Protein AF-A0A7V1MEX5-F1 (afdb_monomer_lite)

Foldseek 3Di:
DVVVVVPDPPPCPVCVVCVVVVVVLVVVLVVCCVVCVPDDPPNVVSVVVVVVVVVVVCCCVPPVVVVPDLADDPLNVLVQVCPDPLDDLAQAEEECDDDSVSCVSSVHDHAYEDDPPDDDPGPDGHHHLLRSLVVQVVDPTWHKYKYFQPCPPDDDPQNSVVVVQWHWAFDDGPCVSHPGRMGMTITHHNVPPD

Structure (mmCIF, N/CA/C/O backbone):
data_AF-A0A7V1MEX5-F1
#
_entry.id   AF-A0A7V1MEX5-F1
#
loop_
_atom_site.group_PDB
_atom_site.id
_atom_site.type_symbol
_atom_site.label_atom_id
_atom_site.label_alt_id
_atom_site.label_comp_id
_atom_site.label_asym_id
_atom_site.label_entity_id
_atom_site.label_seq_id
_atom_site.pdbx_PDB_ins_code
_atom_site.Cartn_x
_atom_site.Cartn_y
_atom_site.Cartn_z
_atom_site.occupancy
_atom_site.B_iso_or_equiv
_atom_site.auth_seq_id
_atom_site.auth_comp_id
_atom_site.auth_asym_id
_atom_site.auth_atom_id
_atom_site.pdbx_PDB_model_num
ATOM 1 N N . MET A 1 1 ? 8.415 13.430 -21.839 1.00 36.19 1 MET A N 1
ATOM 2 C CA . MET A 1 1 ? 7.940 13.914 -20.522 1.00 36.19 1 MET A CA 1
ATOM 3 C C . MET A 1 1 ? 6.494 13.494 -20.244 1.00 36.19 1 MET A C 1
ATOM 5 O O . MET A 1 1 ? 6.258 12.916 -19.198 1.00 36.19 1 MET A O 1
ATOM 9 N N . VAL A 1 2 ? 5.541 13.646 -21.175 1.00 34.22 2 VAL A N 1
ATOM 10 C CA . VAL A 1 2 ? 4.142 13.199 -20.950 1.00 34.22 2 VAL A CA 1
ATOM 11 C C . VAL A 1 2 ? 4.016 11.677 -20.764 1.00 34.22 2 VAL A C 1
ATOM 13 O O . VAL A 1 2 ? 3.462 11.237 -19.766 1.00 34.22 2 VAL A O 1
ATOM 16 N N . ALA A 1 3 ? 4.650 10.866 -21.621 1.00 37.38 3 ALA A N 1
ATOM 17 C CA . ALA A 1 3 ? 4.696 9.404 -21.440 1.00 37.38 3 ALA A CA 1
ATOM 18 C C . ALA A 1 3 ? 5.447 8.955 -20.160 1.00 37.38 3 ALA A C 1
ATOM 20 O O . ALA A 1 3 ? 5.295 7.831 -19.696 1.00 37.38 3 ALA A O 1
ATOM 21 N N . PHE A 1 4 ? 6.265 9.841 -19.583 1.00 40.22 4 PHE A N 1
ATOM 22 C CA . PHE A 1 4 ? 7.098 9.594 -18.400 1.00 40.22 4 PHE A CA 1
ATOM 23 C C . PHE A 1 4 ? 6.310 9.809 -17.097 1.00 40.22 4 PHE A C 1
ATOM 25 O O . PHE A 1 4 ? 6.474 9.055 -16.138 1.00 40.22 4 PHE A O 1
ATOM 32 N N . ALA A 1 5 ? 5.407 10.793 -17.087 1.00 39.72 5 ALA A N 1
ATOM 33 C CA . ALA A 1 5 ? 4.500 11.056 -15.974 1.00 39.72 5 ALA A CA 1
ATOM 34 C C . ALA A 1 5 ? 3.395 9.993 -15.854 1.00 39.72 5 ALA A C 1
ATOM 36 O O . ALA A 1 5 ? 2.934 9.717 -14.754 1.00 39.72 5 ALA A O 1
ATOM 37 N N . SER A 1 6 ? 2.999 9.361 -16.965 1.00 42.59 6 SER A N 1
ATOM 38 C CA . SER A 1 6 ? 1.953 8.331 -16.961 1.00 42.59 6 SER A CA 1
ATOM 39 C C . SER A 1 6 ? 2.451 6.935 -16.566 1.00 42.59 6 SER A C 1
ATOM 41 O O . SER A 1 6 ? 1.658 6.127 -16.097 1.00 42.59 6 SER A O 1
ATOM 43 N N . LEU A 1 7 ? 3.741 6.627 -16.768 1.00 45.03 7 LEU A N 1
ATOM 44 C CA . LEU A 1 7 ? 4.312 5.291 -16.516 1.00 45.03 7 LEU A CA 1
ATOM 45 C C . LEU A 1 7 ? 5.097 5.179 -15.203 1.00 45.03 7 LEU A C 1
ATOM 47 O O . LEU A 1 7 ? 5.323 4.069 -14.726 1.00 45.03 7 LEU A O 1
ATOM 51 N N . SER A 1 8 ? 5.521 6.298 -14.614 1.00 42.31 8 SER A N 1
ATOM 52 C CA . SER A 1 8 ? 6.211 6.290 -13.327 1.00 42.31 8 SER A CA 1
ATOM 53 C C . SER A 1 8 ? 5.252 6.734 -12.232 1.00 42.31 8 SER A C 1
ATOM 55 O O . SER A 1 8 ? 4.899 7.902 -12.116 1.00 42.31 8 SER A O 1
ATOM 57 N N . SER A 1 9 ? 4.827 5.798 -11.390 1.00 47.16 9 SER A N 1
ATOM 58 C CA . SER A 1 9 ? 4.204 6.119 -10.109 1.00 47.16 9 SER A CA 1
ATOM 59 C C . SER A 1 9 ? 5.268 6.723 -9.179 1.00 47.16 9 SER A C 1
ATOM 61 O O . SER A 1 9 ? 5.800 6.027 -8.318 1.00 47.16 9 SER A O 1
ATOM 63 N N . GLY A 1 10 ? 5.677 7.972 -9.441 1.00 41.03 10 GLY A N 1
ATOM 64 C CA . GLY A 1 10 ? 6.442 8.888 -8.574 1.00 41.03 10 GLY A CA 1
ATOM 65 C C . GLY A 1 10 ? 7.825 8.458 -8.058 1.00 41.03 10 GLY 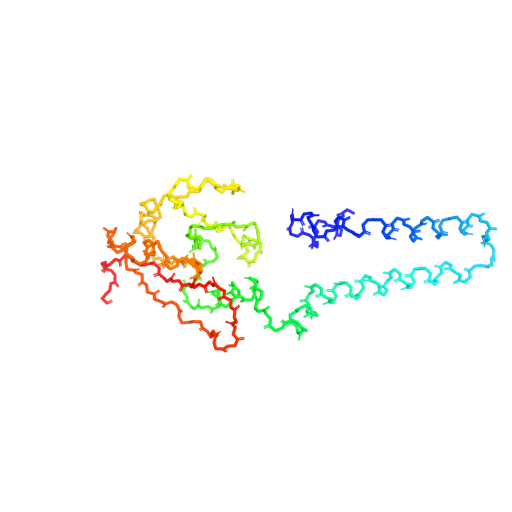A C 1
ATOM 66 O O . GLY A 1 10 ? 8.589 9.295 -7.590 1.00 41.03 10 GLY A O 1
ATOM 67 N N . ASN A 1 11 ? 8.202 7.185 -8.144 1.00 45.94 11 ASN A N 1
ATOM 68 C CA . ASN A 1 11 ? 9.436 6.651 -7.589 1.00 45.94 11 ASN A CA 1
ATOM 69 C C . ASN A 1 11 ? 10.508 6.594 -8.679 1.00 45.94 11 ASN A C 1
ATOM 71 O O . ASN A 1 11 ? 10.734 5.561 -9.311 1.00 45.94 11 ASN A 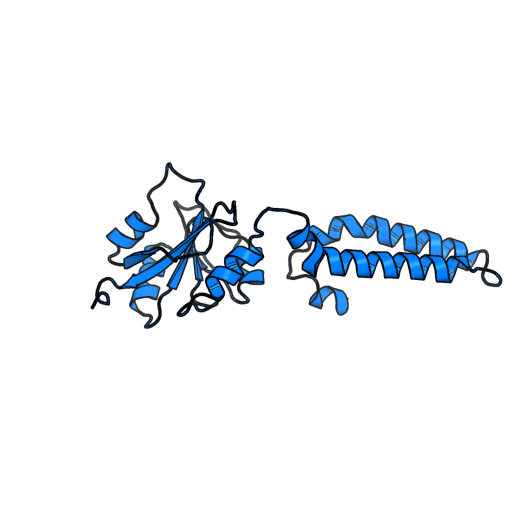O 1
ATOM 75 N N . GLY A 1 12 ? 11.213 7.712 -8.872 1.00 44.50 12 GLY A N 1
ATOM 76 C CA . GLY A 1 12 ? 12.307 7.855 -9.844 1.00 44.50 12 GLY A CA 1
ATOM 77 C C . GLY A 1 12 ? 13.482 6.876 -9.673 1.00 44.50 12 GLY A C 1
ATOM 78 O O . GLY A 1 12 ? 14.375 6.840 -10.516 1.00 44.50 12 GLY A O 1
ATOM 79 N N . ARG A 1 13 ? 13.478 6.042 -8.622 1.00 48.81 13 ARG A N 1
ATOM 80 C CA . ARG A 1 13 ? 14.539 5.072 -8.307 1.00 48.81 13 ARG A CA 1
ATOM 81 C C . ARG A 1 13 ? 14.675 3.923 -9.311 1.00 48.81 13 ARG A C 1
ATOM 83 O O . ARG A 1 13 ? 15.737 3.317 -9.355 1.00 48.81 13 ARG A O 1
ATOM 90 N N . TYR A 1 14 ? 13.650 3.622 -10.111 1.00 48.47 14 TYR A N 1
ATOM 91 C CA . TYR A 1 14 ? 13.712 2.510 -11.075 1.00 48.47 14 TYR A CA 1
ATOM 92 C C . TYR A 1 14 ? 14.160 2.926 -12.480 1.00 48.47 14 TYR A C 1
ATOM 94 O O . TYR A 1 14 ? 14.502 2.069 -13.289 1.00 48.47 14 TYR A O 1
ATOM 102 N N . ILE A 1 15 ? 14.188 4.229 -12.778 1.00 51.53 15 ILE A N 1
ATOM 103 C CA . ILE A 1 15 ? 14.513 4.724 -14.122 1.00 51.53 15 ILE A CA 1
ATOM 104 C C . ILE A 1 15 ? 15.974 5.179 -14.210 1.00 51.53 15 ILE A C 1
ATOM 106 O O . ILE A 1 15 ? 16.568 5.086 -15.280 1.00 51.53 15 ILE A O 1
ATOM 110 N N . THR A 1 16 ? 16.597 5.610 -13.108 1.00 53.56 16 THR A N 1
ATOM 111 C CA . THR A 1 16 ? 17.970 6.154 -13.088 1.00 53.56 16 THR A CA 1
ATOM 112 C C . THR A 1 16 ? 19.020 5.242 -13.730 1.00 53.56 16 THR A C 1
ATOM 114 O O . THR A 1 16 ? 19.919 5.748 -14.397 1.00 53.56 16 THR A O 1
ATOM 117 N N . SER A 1 17 ? 18.888 3.917 -13.639 1.00 52.41 17 SER A N 1
ATOM 118 C CA . SER A 1 17 ? 19.836 2.987 -14.274 1.00 52.41 17 SER A CA 1
ATOM 119 C C . SER A 1 17 ? 19.721 2.906 -15.807 1.00 52.41 17 SER A C 1
ATOM 121 O O . SER A 1 17 ? 20.641 2.411 -16.450 1.00 52.41 17 SER A O 1
ATOM 123 N N . MET A 1 18 ? 18.626 3.382 -16.415 1.00 58.78 18 MET A N 1
ATOM 124 C CA . MET A 1 18 ? 18.373 3.247 -17.861 1.00 58.78 18 MET A CA 1
ATOM 125 C C . MET A 1 18 ? 18.860 4.441 -18.693 1.00 58.78 18 MET A C 1
ATOM 127 O O . MET A 1 18 ? 19.088 4.301 -19.897 1.00 58.78 18 MET A O 1
ATOM 131 N N . TRP A 1 19 ? 19.047 5.607 -18.068 1.00 64.19 19 TRP A N 1
ATOM 132 C CA . TRP A 1 19 ? 19.462 6.836 -18.756 1.00 64.19 19 TRP A CA 1
ATOM 133 C C . TRP A 1 19 ? 20.798 6.701 -19.494 1.00 64.19 19 TRP A C 1
ATOM 135 O O . TRP A 1 19 ? 20.856 7.127 -20.649 1.00 64.19 19 TRP A O 1
ATOM 145 N N . PRO A 1 20 ? 21.843 6.069 -18.918 1.00 69.62 20 PRO A N 1
ATOM 146 C CA . PRO A 1 20 ? 23.108 5.903 -19.626 1.00 69.62 20 PRO A CA 1
ATOM 147 C C . PRO A 1 20 ? 22.965 5.065 -20.902 1.00 69.62 20 PRO A C 1
ATOM 149 O O . PRO A 1 20 ? 23.550 5.408 -21.923 1.00 69.62 20 PRO A O 1
ATOM 152 N N . GLY A 1 21 ? 22.146 4.006 -20.879 1.00 68.88 21 GLY A N 1
ATOM 153 C CA . GLY A 1 21 ? 21.945 3.125 -22.036 1.00 68.88 21 GLY A CA 1
ATOM 154 C C . GLY A 1 21 ? 21.194 3.806 -23.181 1.00 68.88 21 GLY A C 1
ATOM 155 O O . GLY A 1 21 ? 21.608 3.717 -24.335 1.00 68.88 21 GLY A O 1
ATOM 156 N N . VAL A 1 22 ? 20.126 4.544 -22.865 1.00 71.94 22 VAL A N 1
ATOM 157 C CA . VAL A 1 22 ? 19.367 5.311 -23.868 1.00 71.94 22 VAL A CA 1
ATOM 158 C C . VAL A 1 22 ? 20.214 6.451 -24.440 1.00 71.94 22 VAL A C 1
ATOM 160 O O . VAL A 1 22 ? 20.205 6.667 -25.650 1.00 71.94 22 VAL A O 1
ATOM 163 N N . ALA A 1 23 ? 20.990 7.142 -23.599 1.00 72.94 23 ALA A N 1
ATOM 164 C CA . ALA A 1 23 ? 21.907 8.188 -24.044 1.00 72.94 23 ALA A CA 1
ATOM 165 C C . ALA A 1 23 ? 23.011 7.635 -24.959 1.00 72.94 23 ALA A C 1
ATOM 167 O O . ALA A 1 23 ? 23.309 8.247 -25.982 1.00 72.94 23 ALA A O 1
ATOM 168 N N . LEU A 1 24 ? 23.569 6.460 -24.642 1.00 75.44 24 LEU A N 1
ATOM 169 C CA . LEU A 1 24 ? 24.588 5.803 -25.463 1.00 75.44 24 LEU A CA 1
ATOM 170 C C . LEU A 1 24 ? 24.033 5.397 -26.836 1.00 75.44 24 LEU A C 1
ATOM 172 O O . LEU A 1 24 ? 24.645 5.695 -27.858 1.00 75.44 24 LEU A O 1
ATOM 176 N N . LEU A 1 25 ? 22.854 4.769 -26.875 1.00 72.25 25 LEU A N 1
ATOM 177 C CA . LEU A 1 25 ? 22.201 4.380 -28.130 1.00 72.25 25 LEU A CA 1
ATOM 178 C C . LEU A 1 25 ? 21.816 5.603 -28.975 1.00 72.25 25 LEU A C 1
ATOM 180 O O . LEU A 1 25 ? 22.002 5.592 -30.192 1.00 72.25 25 LEU A O 1
ATOM 184 N N . GLY A 1 26 ? 21.345 6.676 -28.333 1.00 69.88 26 GLY A N 1
ATOM 185 C CA . GLY A 1 26 ? 21.069 7.953 -28.990 1.00 69.88 26 GLY A CA 1
ATOM 186 C C . GLY A 1 26 ? 22.328 8.608 -29.564 1.00 69.88 26 GLY A C 1
ATOM 187 O O . GLY A 1 26 ? 22.306 9.071 -30.702 1.00 69.88 26 GLY A O 1
ATOM 188 N N . ALA A 1 27 ? 23.437 8.595 -28.818 1.00 75.31 27 ALA A N 1
ATOM 189 C CA . ALA A 1 27 ? 24.719 9.129 -29.271 1.00 75.31 27 ALA A CA 1
ATOM 190 C C . ALA A 1 27 ? 25.268 8.344 -30.471 1.00 75.31 27 ALA A C 1
ATOM 192 O O . ALA A 1 27 ? 25.635 8.953 -31.471 1.00 75.31 27 ALA A O 1
ATOM 193 N N . ILE A 1 28 ? 25.238 7.007 -30.424 1.00 75.75 28 ILE A N 1
ATOM 194 C CA . ILE A 1 28 ? 25.658 6.146 -31.542 1.00 75.75 28 ILE A CA 1
ATOM 195 C C . ILE A 1 28 ? 24.810 6.431 -32.790 1.00 75.75 28 ILE A C 1
ATOM 197 O O . ILE A 1 28 ? 25.358 6.618 -33.878 1.00 75.75 28 ILE A O 1
ATOM 201 N N . GLY A 1 29 ? 23.485 6.525 -32.634 1.00 67.69 29 GLY A N 1
ATOM 202 C CA . GLY A 1 29 ? 22.572 6.847 -33.731 1.00 67.69 29 GLY A CA 1
ATOM 203 C C . GLY A 1 29 ? 22.831 8.230 -34.337 1.00 67.69 29 GLY A C 1
ATOM 204 O O . GLY A 1 29 ? 22.893 8.362 -35.559 1.00 67.69 29 GLY A O 1
ATOM 205 N N . LEU A 1 30 ? 23.045 9.252 -33.500 1.00 72.69 30 LEU A N 1
ATOM 206 C CA . LEU A 1 30 ? 23.305 10.625 -33.942 1.00 72.69 30 LEU A CA 1
ATOM 207 C C . LEU A 1 30 ? 24.658 10.753 -34.652 1.00 72.69 30 LEU A C 1
ATOM 209 O O . LEU A 1 30 ? 24.722 11.300 -35.753 1.00 72.69 30 LEU A O 1
ATOM 213 N N . THR A 1 31 ? 25.732 10.215 -34.067 1.00 75.12 31 THR A N 1
ATOM 214 C CA . THR A 1 31 ? 27.069 10.225 -34.681 1.00 75.12 31 THR A CA 1
ATOM 215 C C . THR A 1 31 ? 27.060 9.492 -36.021 1.00 75.12 31 THR A C 1
ATOM 217 O O . THR A 1 31 ? 27.691 9.936 -36.979 1.00 75.12 31 THR A O 1
ATOM 220 N N . HIS A 1 32 ? 26.294 8.405 -36.136 1.00 67.81 32 HIS A N 1
ATOM 221 C CA . HIS A 1 32 ? 26.147 7.703 -37.402 1.00 67.81 32 HIS A CA 1
ATOM 222 C C . HIS A 1 32 ? 25.343 8.511 -38.435 1.00 67.81 32 HIS A C 1
ATOM 224 O O . HIS A 1 32 ? 25.745 8.580 -39.602 1.00 67.81 32 HIS A O 1
ATOM 230 N N . ALA A 1 33 ? 24.224 9.119 -38.037 1.00 66.81 33 ALA A N 1
ATOM 231 C CA . ALA A 1 33 ? 23.370 9.907 -38.925 1.00 66.81 33 ALA A CA 1
ATOM 232 C C . ALA A 1 33 ? 24.127 11.082 -39.559 1.00 66.81 33 ALA A C 1
ATOM 234 O O . ALA A 1 33 ? 24.010 11.317 -40.761 1.00 66.81 33 ALA A O 1
ATOM 235 N N . LEU A 1 34 ? 24.954 11.763 -38.759 1.00 74.50 34 LEU A N 1
ATOM 236 C CA . LEU A 1 34 ? 25.786 12.881 -39.203 1.00 74.50 34 LEU A CA 1
ATOM 237 C C . LEU A 1 34 ? 26.836 12.460 -40.243 1.00 74.50 34 LEU A C 1
ATOM 239 O O . LEU A 1 34 ? 27.147 13.236 -41.141 1.00 74.50 34 LEU A O 1
ATOM 243 N N . ASN A 1 35 ? 27.339 11.224 -40.165 1.00 72.19 35 ASN A N 1
ATOM 244 C CA . ASN A 1 35 ? 28.419 10.748 -41.032 1.00 72.19 35 ASN A CA 1
ATOM 245 C C . ASN A 1 35 ? 27.935 10.030 -42.309 1.00 72.19 35 ASN A C 1
ATOM 247 O O . ASN A 1 35 ? 28.682 9.967 -43.280 1.00 72.19 35 ASN A O 1
ATOM 251 N N . HIS A 1 36 ? 26.715 9.474 -42.338 1.00 66.69 36 HIS A N 1
ATOM 252 C CA . HIS A 1 36 ? 26.246 8.599 -43.433 1.00 66.69 36 HIS A CA 1
ATOM 253 C C . HIS A 1 36 ? 24.778 8.849 -43.829 1.00 66.69 36 HIS A C 1
ATOM 255 O O . HIS A 1 36 ? 23.990 7.915 -43.992 1.00 66.69 36 HIS A O 1
ATOM 261 N N . TRP A 1 37 ? 24.399 10.118 -44.002 1.00 62.34 37 TRP A N 1
ATOM 262 C CA . TRP A 1 37 ? 22.998 10.538 -44.163 1.00 62.34 37 TRP A CA 1
ATOM 263 C C . TRP A 1 37 ? 22.258 9.988 -45.404 1.00 62.34 37 TRP A C 1
ATOM 265 O O . TRP A 1 37 ? 21.033 10.038 -45.444 1.00 62.34 37 TRP A O 1
ATOM 275 N N . ARG A 1 38 ? 22.966 9.441 -46.408 1.00 58.62 38 ARG A N 1
ATOM 276 C CA . ARG A 1 38 ? 22.366 8.938 -47.666 1.00 58.62 38 ARG A CA 1
ATOM 277 C C . ARG A 1 38 ? 22.228 7.414 -47.765 1.00 58.62 38 ARG A C 1
ATOM 279 O O . ARG A 1 38 ? 21.547 6.955 -48.677 1.00 58.62 38 ARG A O 1
ATOM 286 N N . THR A 1 39 ? 22.813 6.630 -46.852 1.00 60.00 39 THR A N 1
ATOM 287 C CA . THR A 1 39 ? 22.909 5.163 -47.029 1.00 60.00 39 THR A CA 1
ATOM 288 C C . THR A 1 39 ? 22.929 4.399 -45.703 1.00 60.00 39 THR A C 1
ATOM 290 O O . THR A 1 39 ? 23.847 3.630 -45.430 1.00 60.00 39 THR A O 1
ATOM 293 N N . SER A 1 40 ? 21.949 4.614 -44.824 1.00 57.94 40 SER A N 1
ATOM 294 C CA . SER A 1 40 ? 22.000 4.028 -43.478 1.00 57.94 40 SER A CA 1
ATOM 295 C C . SER A 1 40 ? 20.734 3.249 -43.124 1.00 57.94 40 SER A C 1
ATOM 297 O O . SER A 1 40 ? 19.781 3.786 -42.567 1.00 57.94 40 SER A O 1
ATOM 299 N N . TRP A 1 41 ? 20.765 1.938 -43.391 1.00 67.62 41 TRP A N 1
ATOM 300 C CA . TRP A 1 41 ? 19.856 0.946 -42.792 1.00 67.62 41 TRP A CA 1
ATOM 301 C C . TRP A 1 41 ? 20.051 0.822 -41.268 1.00 67.62 41 TRP A C 1
ATOM 303 O O . TRP A 1 41 ? 19.245 0.207 -40.573 1.00 67.62 41 TRP A O 1
ATOM 313 N N . LEU A 1 42 ? 21.107 1.439 -40.734 1.00 66.94 42 LEU A N 1
ATOM 314 C CA . LEU A 1 42 ? 21.433 1.422 -39.316 1.00 66.94 42 LEU A CA 1
ATOM 315 C C . LEU A 1 42 ? 20.510 2.340 -38.508 1.00 66.94 42 LEU A C 1
ATOM 317 O O . LEU A 1 42 ? 20.183 1.999 -37.378 1.00 66.94 42 LEU A O 1
ATOM 321 N N . LEU A 1 43 ? 19.983 3.419 -39.103 1.00 70.62 43 LEU A N 1
ATOM 322 C CA . LEU A 1 43 ? 18.966 4.256 -38.457 1.00 70.62 43 LEU A CA 1
ATOM 323 C C . LEU A 1 43 ? 17.690 3.463 -38.094 1.00 70.62 43 LEU A C 1
ATOM 325 O O . LEU A 1 43 ? 17.333 3.431 -36.913 1.00 70.62 43 LEU A O 1
ATOM 329 N N . PRO A 1 44 ? 17.006 2.781 -39.042 1.00 77.44 44 PRO A N 1
ATOM 330 C CA . PRO A 1 44 ? 15.833 1.978 -38.706 1.00 77.44 44 PRO A CA 1
ATOM 331 C C . PRO A 1 44 ? 16.177 0.796 -37.792 1.00 77.44 44 PRO A C 1
ATOM 333 O O . PRO A 1 44 ? 15.359 0.450 -36.944 1.00 77.44 44 PRO A O 1
ATOM 336 N N . ALA A 1 45 ? 17.385 0.225 -37.884 1.00 76.12 45 ALA A N 1
ATOM 337 C CA . ALA A 1 45 ? 17.837 -0.813 -36.956 1.00 76.12 45 ALA A CA 1
ATOM 338 C C . ALA A 1 45 ? 17.953 -0.296 -35.508 1.00 76.12 45 ALA A C 1
ATOM 340 O O . ALA A 1 45 ? 17.511 -0.972 -34.579 1.00 76.12 45 ALA A O 1
ATOM 341 N N . THR A 1 46 ? 18.478 0.917 -35.296 1.00 73.19 46 THR A N 1
ATOM 342 C CA . THR A 1 46 ? 18.524 1.549 -33.967 1.00 73.19 46 THR A CA 1
ATOM 343 C C . THR A 1 46 ? 17.120 1.825 -33.431 1.00 73.19 46 THR A C 1
ATOM 345 O O . THR A 1 46 ? 16.839 1.514 -32.275 1.00 73.19 46 THR A O 1
ATOM 348 N N . TYR A 1 47 ? 16.207 2.340 -34.263 1.00 77.25 47 TYR A N 1
ATOM 349 C CA . TYR A 1 47 ? 14.809 2.533 -33.861 1.00 77.25 47 TYR A CA 1
ATOM 350 C C . TYR A 1 47 ? 14.116 1.212 -33.514 1.00 77.25 47 TYR A C 1
ATOM 352 O O . TYR A 1 47 ? 13.424 1.141 -32.500 1.00 77.25 47 TYR A O 1
ATOM 360 N N . ALA A 1 48 ? 14.336 0.157 -34.302 1.00 80.00 48 ALA A N 1
ATOM 361 C CA . ALA A 1 48 ? 13.804 -1.171 -34.021 1.00 80.00 48 ALA A CA 1
ATOM 362 C C . ALA A 1 48 ? 14.340 -1.720 -32.691 1.00 80.00 48 ALA A C 1
ATOM 364 O O . ALA A 1 48 ? 13.562 -2.221 -31.883 1.00 80.00 48 ALA A O 1
ATOM 365 N N . ALA A 1 49 ? 15.638 -1.560 -32.415 1.00 77.56 49 ALA A N 1
ATOM 366 C CA . ALA A 1 49 ? 16.236 -1.964 -31.144 1.00 77.56 49 ALA A CA 1
ATOM 367 C C . ALA A 1 49 ? 15.626 -1.206 -29.953 1.00 77.56 49 ALA A C 1
ATOM 369 O O . ALA A 1 49 ? 15.265 -1.828 -28.954 1.00 77.56 49 ALA A O 1
ATOM 370 N N . ILE A 1 50 ? 15.446 0.117 -30.069 1.00 79.44 50 ILE A N 1
ATOM 371 C CA . ILE A 1 50 ? 14.783 0.942 -29.044 1.00 79.44 50 ILE A CA 1
ATOM 372 C C . ILE A 1 50 ? 13.342 0.474 -28.823 1.00 79.44 50 ILE A C 1
ATOM 374 O O . ILE A 1 50 ? 12.906 0.364 -27.680 1.00 79.44 50 ILE A O 1
ATOM 378 N N . LEU A 1 51 ? 12.607 0.174 -29.896 1.00 83.75 51 LEU A N 1
ATOM 379 C CA . LEU A 1 51 ? 11.212 -0.250 -29.821 1.00 83.75 51 LEU A CA 1
ATOM 380 C C . LEU A 1 51 ? 11.071 -1.641 -29.185 1.00 83.75 51 LEU A C 1
ATOM 382 O O . LEU A 1 51 ? 10.219 -1.828 -28.320 1.00 83.75 51 LEU A O 1
ATOM 386 N N . ILE A 1 52 ? 11.944 -2.590 -29.535 1.00 83.06 52 ILE A N 1
ATOM 387 C CA . ILE A 1 52 ? 12.003 -3.920 -28.907 1.00 83.06 52 ILE A CA 1
ATOM 388 C C . ILE A 1 52 ? 12.335 -3.797 -27.417 1.00 83.06 52 ILE A C 1
ATOM 390 O O . ILE A 1 52 ? 11.672 -4.420 -26.589 1.00 83.06 52 ILE A O 1
ATOM 394 N N . LEU A 1 53 ? 13.316 -2.962 -27.058 1.00 81.12 53 LEU A N 1
ATOM 395 C CA . LEU A 1 53 ? 13.649 -2.673 -25.662 1.00 81.12 53 LEU A CA 1
ATOM 396 C C . LEU A 1 53 ? 12.461 -2.055 -24.921 1.00 81.12 53 LEU A C 1
ATOM 398 O O . LEU A 1 53 ? 12.146 -2.495 -23.820 1.00 81.12 53 LEU A O 1
ATOM 402 N N . ALA A 1 54 ? 11.776 -1.080 -25.521 1.00 79.31 54 ALA A N 1
ATOM 403 C CA . ALA A 1 54 ? 10.602 -0.452 -24.928 1.00 79.31 54 ALA A CA 1
ATOM 404 C C . ALA A 1 54 ? 9.488 -1.478 -24.672 1.00 79.31 54 ALA A C 1
ATOM 406 O O . ALA A 1 54 ? 9.000 -1.567 -23.550 1.00 79.31 54 ALA A O 1
ATOM 407 N N . ILE A 1 55 ? 9.152 -2.311 -25.664 1.00 82.94 55 ILE A N 1
ATOM 408 C CA . ILE A 1 55 ? 8.139 -3.369 -25.533 1.00 82.94 55 ILE A CA 1
ATOM 409 C C . ILE A 1 55 ? 8.542 -4.380 -24.458 1.00 82.94 55 ILE A C 1
ATOM 411 O O . ILE A 1 55 ? 7.734 -4.697 -23.587 1.00 82.94 55 ILE A O 1
ATOM 415 N N . GLY A 1 56 ? 9.787 -4.864 -24.486 1.00 81.94 56 GLY A N 1
ATOM 416 C CA . GLY A 1 56 ? 10.289 -5.834 -23.515 1.00 81.94 56 GLY A CA 1
ATOM 417 C C . GLY A 1 56 ? 10.252 -5.296 -22.086 1.00 81.94 56 GLY A C 1
ATOM 418 O O . GLY A 1 56 ? 9.850 -6.009 -21.171 1.00 81.94 56 GLY A O 1
ATOM 419 N N . GLN A 1 57 ? 10.595 -4.021 -21.892 1.00 77.62 57 GLN A N 1
ATOM 420 C CA . GLN A 1 57 ? 10.537 -3.354 -20.590 1.00 77.62 57 GLN A CA 1
ATOM 421 C C . GLN A 1 57 ? 9.091 -3.142 -20.132 1.00 77.62 57 GLN A C 1
ATOM 423 O O . GLN A 1 57 ? 8.760 -3.473 -18.995 1.00 77.62 57 GLN A O 1
ATOM 428 N N . THR A 1 58 ? 8.207 -2.653 -21.009 1.00 79.00 58 THR A N 1
ATOM 429 C CA . THR A 1 58 ? 6.778 -2.512 -20.699 1.00 79.00 58 THR A CA 1
ATOM 430 C C . THR A 1 58 ? 6.177 -3.856 -20.305 1.00 79.00 58 THR A C 1
ATOM 432 O O . THR A 1 58 ? 5.523 -3.949 -19.270 1.00 79.00 58 THR A O 1
ATOM 435 N N . TRP A 1 59 ? 6.455 -4.912 -21.070 1.00 83.19 59 TRP A N 1
ATOM 436 C CA . TRP A 1 59 ? 6.011 -6.265 -20.755 1.00 83.19 59 TRP A CA 1
ATOM 437 C C . TRP A 1 59 ? 6.591 -6.766 -19.428 1.00 83.19 59 TRP A C 1
ATOM 439 O O . TRP A 1 59 ? 5.846 -7.278 -18.592 1.00 83.19 59 TRP A O 1
ATOM 449 N N . TRP A 1 60 ? 7.892 -6.576 -19.189 1.00 77.94 60 TRP A N 1
ATOM 450 C CA . TRP A 1 60 ? 8.561 -7.007 -17.961 1.00 77.94 60 TRP A CA 1
ATOM 451 C C . TRP A 1 60 ? 7.964 -6.351 -16.713 1.00 77.94 60 TRP A C 1
ATOM 453 O O . TRP A 1 60 ? 7.662 -7.042 -15.738 1.00 77.94 60 TRP A O 1
ATOM 463 N N . TYR A 1 61 ? 7.742 -5.034 -16.743 1.00 68.69 61 TYR A N 1
ATOM 464 C CA . TYR A 1 61 ? 7.177 -4.301 -15.609 1.00 68.69 61 TYR A CA 1
ATOM 465 C C . TYR A 1 61 ? 5.669 -4.507 -15.438 1.00 68.69 61 TYR A C 1
ATOM 467 O O . TYR A 1 61 ? 5.193 -4.466 -14.301 1.00 68.69 61 TYR A O 1
ATOM 475 N N . ALA A 1 62 ? 4.928 -4.750 -16.523 1.00 69.50 62 ALA A N 1
ATOM 476 C CA . ALA A 1 62 ? 3.490 -4.999 -16.463 1.00 69.50 62 ALA A CA 1
ATOM 477 C C . ALA A 1 62 ? 3.151 -6.428 -16.009 1.00 69.50 62 ALA A C 1
ATOM 479 O O . ALA A 1 62 ? 2.281 -6.589 -15.157 1.00 69.50 62 ALA A O 1
ATOM 480 N N . ALA A 1 63 ? 3.830 -7.442 -16.558 1.00 70.00 63 ALA A N 1
ATOM 481 C CA . ALA A 1 63 ? 3.465 -8.852 -16.386 1.00 70.00 63 ALA A CA 1
ATOM 482 C C . ALA A 1 63 ? 4.665 -9.795 -16.176 1.00 70.00 63 ALA A C 1
ATOM 484 O O . ALA A 1 63 ? 4.599 -10.700 -15.346 1.00 70.00 63 ALA A O 1
ATOM 485 N N . GLY A 1 64 ? 5.782 -9.592 -16.884 1.00 66.31 64 GLY A N 1
ATOM 486 C CA . GLY A 1 64 ? 6.906 -10.539 -16.892 1.00 66.31 64 GLY A CA 1
ATOM 487 C C . GLY A 1 64 ? 7.511 -10.799 -15.508 1.00 66.31 64 GLY A C 1
ATOM 488 O O . GLY A 1 64 ? 7.741 -11.950 -15.140 1.00 66.31 64 GLY A O 1
ATOM 489 N N . ARG A 1 65 ? 7.682 -9.750 -14.690 1.00 64.44 65 ARG A N 1
ATOM 490 C CA . ARG A 1 65 ? 8.231 -9.866 -13.326 1.00 64.44 65 ARG A CA 1
ATOM 491 C C . ARG A 1 65 ? 7.359 -10.681 -12.369 1.00 64.44 65 ARG A C 1
ATOM 493 O O . ARG A 1 65 ? 7.881 -11.205 -11.393 1.00 64.44 65 ARG A O 1
ATOM 500 N N . VAL A 1 66 ? 6.052 -10.738 -12.623 1.00 62.75 66 VAL A N 1
ATOM 501 C CA . VAL A 1 66 ? 5.090 -11.485 -11.802 1.00 62.75 66 VAL A CA 1
ATOM 502 C C . VAL A 1 66 ? 5.129 -12.969 -12.159 1.00 62.75 66 VAL A C 1
ATOM 504 O O . VAL A 1 66 ? 5.103 -13.808 -11.270 1.00 62.75 66 VAL A O 1
ATOM 507 N N . ASN A 1 67 ? 5.262 -13.288 -13.448 1.00 63.69 67 ASN A N 1
ATOM 508 C CA . ASN A 1 67 ? 5.229 -14.670 -13.930 1.00 63.69 67 ASN A CA 1
ATOM 509 C C . ASN A 1 67 ? 6.557 -15.423 -13.740 1.00 63.69 67 ASN A C 1
ATOM 511 O O . ASN A 1 67 ? 6.557 -16.647 -13.676 1.00 63.69 67 ASN A O 1
ATOM 515 N N . ILE A 1 68 ? 7.693 -14.713 -13.691 1.00 62.28 68 ILE A N 1
ATOM 516 C CA . ILE A 1 68 ? 9.037 -15.329 -13.669 1.00 62.28 68 ILE A CA 1
ATOM 517 C C . ILE A 1 68 ? 9.644 -15.358 -12.258 1.00 62.28 68 ILE A C 1
ATOM 519 O O . ILE A 1 68 ? 10.476 -16.211 -11.956 1.00 62.28 68 ILE A O 1
ATOM 523 N N . GLY A 1 69 ? 9.227 -14.453 -11.370 1.00 50.06 69 GLY A N 1
ATOM 524 C CA . GLY A 1 69 ? 9.628 -14.465 -9.967 1.00 50.06 69 GLY A CA 1
ATOM 525 C C . GLY A 1 69 ? 8.504 -15.019 -9.105 1.00 50.06 69 GLY A C 1
ATOM 526 O O . GLY A 1 69 ? 7.530 -14.315 -8.869 1.00 50.06 69 GLY A O 1
ATOM 527 N N . SER A 1 70 ? 8.669 -16.227 -8.567 1.00 47.72 70 SER A N 1
ATOM 528 C CA . SER A 1 70 ? 7.764 -16.886 -7.605 1.00 47.72 70 SER A CA 1
ATOM 529 C C . SER A 1 70 ? 7.678 -16.183 -6.235 1.00 47.72 70 SER A C 1
ATOM 531 O O . SER A 1 70 ? 7.503 -16.826 -5.204 1.00 47.72 70 SER A O 1
ATOM 533 N N . ARG A 1 71 ? 7.888 -14.865 -6.187 1.00 53.38 71 ARG A N 1
ATOM 534 C CA . ARG A 1 71 ? 7.864 -14.059 -4.971 1.00 53.38 71 ARG A CA 1
ATOM 535 C C . ARG A 1 71 ? 6.789 -13.008 -5.128 1.00 53.38 71 ARG A C 1
ATOM 537 O O . ARG A 1 71 ? 6.920 -12.073 -5.920 1.00 53.38 71 ARG A O 1
ATOM 544 N N . THR A 1 72 ? 5.736 -13.190 -4.351 1.00 62.38 72 THR A N 1
ATOM 545 C CA . THR A 1 72 ? 4.630 -12.262 -4.164 1.00 62.38 72 THR A CA 1
ATOM 546 C C . THR A 1 72 ? 5.150 -10.839 -4.095 1.00 62.38 72 THR A C 1
ATOM 548 O O . THR A 1 72 ? 5.987 -10.488 -3.260 1.00 62.38 72 THR A O 1
ATOM 551 N N . THR A 1 73 ? 4.686 -10.005 -5.018 1.00 71.81 73 THR A N 1
ATOM 552 C CA . THR A 1 73 ? 5.028 -8.587 -4.986 1.00 71.81 73 THR A CA 1
ATOM 553 C C . THR A 1 73 ? 4.071 -7.874 -4.039 1.00 71.81 73 THR A C 1
ATOM 555 O O . THR A 1 73 ? 2.903 -8.242 -3.942 1.00 71.81 73 THR A O 1
ATOM 558 N N . SER A 1 74 ? 4.533 -6.800 -3.394 1.00 76.06 74 SER A N 1
ATOM 559 C CA . SER A 1 74 ? 3.687 -5.933 -2.559 1.00 76.06 74 SER A CA 1
ATOM 560 C C . SER A 1 74 ? 2.414 -5.465 -3.274 1.00 76.06 74 SER A C 1
ATOM 562 O O . SER A 1 74 ? 1.415 -5.184 -2.624 1.00 76.06 74 SER A O 1
ATOM 564 N N . ARG A 1 75 ? 2.457 -5.399 -4.613 1.00 80.56 75 ARG A N 1
ATOM 565 C CA . ARG A 1 75 ? 1.316 -5.081 -5.469 1.00 80.56 75 ARG A CA 1
ATOM 566 C C . ARG A 1 75 ? 0.241 -6.165 -5.431 1.00 80.56 75 ARG A C 1
ATOM 568 O O . ARG A 1 75 ? -0.909 -5.827 -5.205 1.00 80.56 75 ARG A O 1
ATOM 575 N N . LEU A 1 76 ? 0.608 -7.431 -5.648 1.00 82.25 76 LEU A N 1
ATOM 576 C CA . LEU A 1 76 ? -0.352 -8.543 -5.652 1.00 82.25 76 LEU A CA 1
ATOM 577 C C . LEU A 1 76 ? -0.994 -8.727 -4.279 1.00 82.25 76 LEU A C 1
ATOM 579 O O . LEU A 1 76 ? -2.207 -8.841 -4.193 1.00 82.25 76 LEU A O 1
ATOM 583 N N . PHE A 1 77 ? -0.187 -8.666 -3.217 1.00 85.62 77 PHE A N 1
ATOM 584 C CA . PHE A 1 77 ? -0.693 -8.713 -1.845 1.00 85.62 77 PHE A CA 1
ATOM 585 C C . PHE A 1 77 ? -1.749 -7.628 -1.599 1.00 85.62 77 PHE A C 1
ATOM 587 O O . PHE A 1 77 ? -2.823 -7.901 -1.075 1.00 85.62 77 PHE A O 1
ATOM 594 N N . LEU A 1 78 ? -1.473 -6.388 -2.014 1.00 88.81 78 LEU A N 1
ATOM 595 C CA . LEU A 1 78 ? -2.419 -5.300 -1.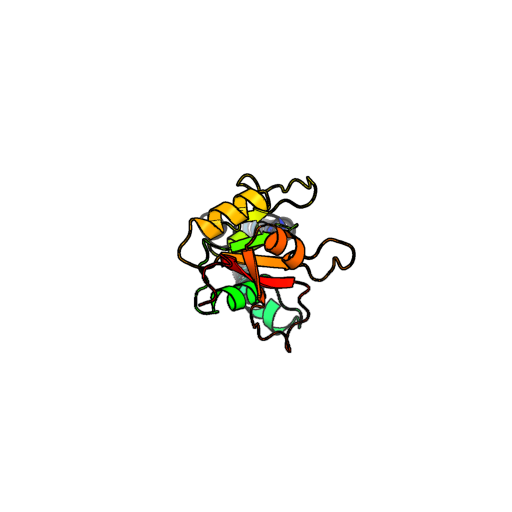797 1.00 88.81 78 LEU A CA 1
ATOM 596 C C . LEU A 1 78 ? -3.652 -5.395 -2.704 1.00 88.81 78 LEU A C 1
ATOM 598 O O . LEU A 1 78 ? -4.729 -4.999 -2.280 1.00 88.81 78 LEU A O 1
ATOM 602 N N . GLN A 1 79 ? -3.516 -5.941 -3.915 1.00 88.94 79 GLN A N 1
ATOM 603 C CA . GLN A 1 79 ? -4.665 -6.254 -4.767 1.00 88.94 79 GLN A CA 1
ATOM 604 C C . GLN A 1 79 ? -5.586 -7.273 -4.093 1.00 88.94 79 GLN A C 1
ATOM 606 O O . GLN A 1 79 ? -6.771 -7.003 -3.982 1.00 88.94 79 GLN A O 1
ATOM 611 N N . GLN A 1 80 ? -5.042 -8.357 -3.531 1.00 88.88 80 GLN A N 1
ATOM 612 C CA . GLN A 1 80 ? -5.843 -9.332 -2.783 1.00 88.88 80 GLN A CA 1
ATOM 613 C C . GLN A 1 80 ? -6.578 -8.687 -1.608 1.00 88.88 80 GLN A C 1
ATOM 615 O O . GLN A 1 80 ? -7.765 -8.922 -1.433 1.00 88.88 80 GLN A O 1
ATOM 620 N N . VAL A 1 81 ? -5.897 -7.831 -0.839 1.00 91.31 81 VAL A N 1
ATOM 621 C CA . VAL A 1 81 ? -6.521 -7.073 0.258 1.00 91.31 81 VAL A CA 1
ATOM 622 C C . VAL A 1 81 ? -7.693 -6.222 -0.242 1.00 91.31 81 VAL A C 1
ATOM 624 O O . VAL A 1 81 ? -8.741 -6.176 0.400 1.00 91.31 81 VAL A O 1
ATOM 627 N N . LEU A 1 82 ? -7.519 -5.542 -1.377 1.00 92.31 82 LEU A N 1
ATOM 628 C CA . LEU A 1 82 ? -8.552 -4.704 -1.986 1.00 92.31 82 LEU A CA 1
ATOM 629 C C . LEU A 1 82 ? -9.716 -5.504 -2.582 1.00 92.31 82 LEU A C 1
ATOM 631 O O . LEU A 1 82 ? -10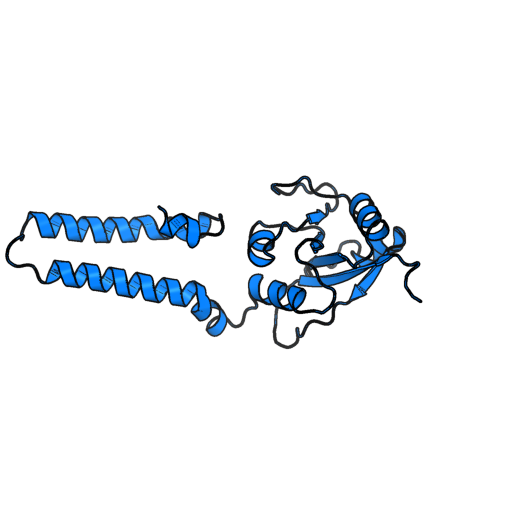.822 -4.972 -2.639 1.00 92.31 82 LEU A O 1
ATOM 635 N N . ASP A 1 83 ? -9.477 -6.746 -2.999 1.00 92.00 83 ASP A N 1
ATOM 636 C CA . ASP A 1 83 ? -10.498 -7.639 -3.551 1.00 92.00 83 ASP A CA 1
ATOM 637 C C . ASP A 1 83 ? -11.399 -8.250 -2.456 1.00 92.00 83 ASP A C 1
ATOM 639 O O . ASP A 1 83 ? -12.486 -8.743 -2.762 1.00 92.00 83 ASP A O 1
ATOM 643 N N . VAL A 1 84 ? -10.995 -8.193 -1.177 1.00 91.25 84 VAL A N 1
ATOM 644 C CA . VAL A 1 84 ? -11.834 -8.640 -0.051 1.00 91.25 84 VAL A CA 1
ATOM 645 C C . VAL A 1 84 ? -13.026 -7.696 0.145 1.00 91.25 84 VAL A C 1
ATOM 647 O O . VAL A 1 84 ? -12.873 -6.475 0.255 1.00 91.25 84 VAL A O 1
ATOM 650 N N . GLU A 1 85 ? -14.228 -8.269 0.256 1.00 88.75 85 GLU A N 1
ATOM 651 C CA . GLU A 1 85 ? -15.460 -7.514 0.487 1.00 88.75 85 GLU A CA 1
ATOM 652 C C . GLU A 1 85 ? -15.381 -6.671 1.773 1.00 88.75 85 GLU A C 1
ATOM 654 O O . GLU A 1 85 ? -14.889 -7.104 2.815 1.00 88.75 85 GLU A O 1
ATOM 659 N N . GLY A 1 86 ? -15.865 -5.428 1.700 1.00 85.12 86 GLY A N 1
ATOM 660 C CA . GLY A 1 86 ? -15.828 -4.480 2.816 1.00 85.12 86 GLY A CA 1
ATOM 661 C C . GLY A 1 86 ? -14.537 -3.659 2.919 1.00 85.12 86 GLY A C 1
ATOM 662 O O . GLY A 1 86 ? -14.519 -2.671 3.659 1.00 85.12 86 GLY A O 1
ATOM 663 N N . THR A 1 87 ? -13.499 -3.981 2.142 1.00 91.06 87 THR A N 1
ATOM 664 C CA . THR A 1 87 ? -12.279 -3.169 2.055 1.00 91.06 87 THR A CA 1
ATOM 665 C C . THR A 1 87 ? -12.508 -1.890 1.243 1.00 91.06 87 THR A C 1
ATOM 667 O O . THR A 1 87 ? -13.231 -1.860 0.250 1.00 91.06 87 THR A O 1
ATOM 670 N N . SER A 1 88 ? -11.881 -0.792 1.674 1.00 93.00 88 SER A N 1
ATOM 671 C CA . SER A 1 88 ? -11.876 0.489 0.961 1.00 93.00 88 SER A CA 1
ATOM 672 C C . SER A 1 88 ? -10.442 1.005 0.839 1.00 93.00 88 SER A C 1
ATOM 674 O O . SER A 1 88 ? -9.774 1.105 1.870 1.00 93.00 88 SER A O 1
ATOM 676 N N . PRO A 1 89 ? -9.983 1.434 -0.355 1.00 92.19 89 PRO A N 1
ATOM 677 C CA . PRO A 1 89 ? -8.639 1.987 -0.560 1.00 92.19 89 PRO A CA 1
ATOM 678 C C . PRO A 1 89 ? -8.268 3.121 0.402 1.00 92.19 89 PRO A C 1
ATOM 680 O O . PRO A 1 89 ? -7.129 3.243 0.835 1.00 92.19 89 PRO A O 1
ATOM 683 N N . THR A 1 90 ? -9.246 3.949 0.770 1.00 94.06 90 THR A N 1
ATOM 684 C CA . THR A 1 90 ? -9.075 5.107 1.663 1.00 94.06 90 THR A CA 1
ATOM 685 C C . THR A 1 90 ? -9.070 4.759 3.153 1.00 94.06 90 THR A C 1
ATOM 687 O O . THR A 1 90 ? -8.916 5.651 3.984 1.00 94.06 90 THR A O 1
ATOM 690 N N . ARG A 1 91 ? -9.271 3.484 3.509 1.00 94.25 91 ARG A N 1
ATOM 691 C CA . ARG A 1 91 ? -9.373 2.992 4.894 1.00 94.25 91 ARG A CA 1
ATOM 692 C C . ARG A 1 91 ? -8.313 1.936 5.181 1.00 94.25 91 ARG A C 1
ATOM 694 O O . ARG A 1 91 ? -8.576 0.949 5.861 1.00 94.25 91 ARG A O 1
ATOM 701 N N . ILE A 1 92 ? -7.118 2.137 4.633 1.00 94.94 92 ILE A N 1
ATOM 702 C CA . ILE A 1 92 ? -5.975 1.250 4.824 1.00 94.94 92 ILE A CA 1
ATOM 703 C C . ILE A 1 92 ? -4.926 1.980 5.657 1.00 94.94 92 ILE A C 1
ATOM 705 O O . ILE A 1 92 ? -4.569 3.129 5.385 1.00 94.94 92 ILE A O 1
ATOM 709 N N . ALA A 1 93 ? -4.425 1.299 6.676 1.00 94.38 93 ALA A N 1
ATOM 710 C CA . ALA A 1 93 ? -3.353 1.758 7.536 1.00 94.38 93 ALA A CA 1
ATOM 711 C C . ALA A 1 93 ? -2.226 0.720 7.575 1.00 94.38 93 ALA A C 1
ATOM 713 O O . ALA A 1 93 ? -2.474 -0.474 7.433 1.00 94.38 93 ALA A O 1
ATOM 714 N N . SER A 1 94 ? -0.984 1.150 7.782 1.00 92.25 94 SER A N 1
ATOM 715 C CA . SER A 1 94 ? 0.176 0.262 7.904 1.00 92.25 94 SER A CA 1
ATOM 716 C C . SER A 1 94 ? 0.857 0.448 9.256 1.00 92.25 94 SER A C 1
ATOM 718 O O . SER A 1 94 ? 1.220 1.558 9.635 1.00 92.25 94 SER A O 1
ATOM 720 N N . PHE A 1 95 ? 1.027 -0.633 10.013 1.00 90.12 95 PHE A N 1
ATOM 721 C CA . PHE A 1 95 ? 1.533 -0.582 11.382 1.00 90.12 95 PHE A CA 1
ATOM 722 C C . PHE A 1 95 ? 3.038 -0.820 11.450 1.00 90.12 95 PHE A C 1
ATOM 724 O O . PHE A 1 95 ? 3.518 -1.919 11.166 1.00 90.12 95 PHE A O 1
ATOM 731 N N . GLY A 1 96 ? 3.795 0.200 11.862 1.00 83.38 96 GLY A N 1
ATOM 732 C CA . GLY A 1 96 ? 5.244 0.086 12.049 1.00 83.38 96 GLY A CA 1
ATOM 733 C C . GLY A 1 96 ? 6.056 0.001 10.752 1.00 83.38 96 GLY A C 1
ATOM 734 O O . GLY A 1 96 ? 7.249 -0.291 10.799 1.00 83.38 96 GLY A O 1
ATOM 735 N N . PHE A 1 97 ? 5.441 0.265 9.598 1.00 85.69 97 PHE A N 1
ATOM 736 C CA . PHE A 1 97 ? 6.140 0.455 8.330 1.00 85.69 97 PHE A CA 1
ATOM 737 C C . PHE A 1 97 ? 5.312 1.324 7.384 1.00 85.69 97 PHE A C 1
ATOM 739 O O . PHE A 1 97 ? 4.087 1.352 7.478 1.00 85.69 97 PHE A O 1
ATOM 746 N N . TRP A 1 98 ? 5.973 1.986 6.436 1.00 87.00 98 TRP A N 1
ATOM 747 C CA . TRP A 1 98 ? 5.334 2.620 5.284 1.00 87.00 98 TRP A CA 1
ATOM 748 C C . TRP A 1 98 ? 6.336 2.743 4.130 1.00 87.00 98 TRP A C 1
ATOM 750 O O . TRP A 1 98 ? 7.543 2.864 4.350 1.00 87.00 98 TRP A O 1
ATOM 760 N N . ASN A 1 99 ? 5.845 2.688 2.893 1.00 84.75 99 ASN A N 1
ATOM 761 C CA . ASN A 1 99 ? 6.594 3.093 1.707 1.00 84.75 99 ASN A CA 1
ATOM 762 C C . ASN A 1 99 ? 5.621 3.629 0.646 1.00 84.75 99 ASN A C 1
ATOM 764 O O . ASN A 1 99 ? 4.488 3.163 0.569 1.00 84.75 99 ASN A O 1
ATOM 768 N N . GLY A 1 100 ? 6.078 4.533 -0.227 1.00 82.69 100 GLY A N 1
ATOM 769 C CA . GLY A 1 100 ? 5.227 5.116 -1.279 1.00 82.69 100 GLY A CA 1
ATOM 770 C C . GLY A 1 100 ? 4.708 4.119 -2.327 1.00 82.69 100 GLY A C 1
ATOM 771 O O . GLY A 1 100 ? 3.835 4.451 -3.128 1.00 82.69 100 GLY A O 1
ATOM 772 N N . GLY A 1 101 ? 5.221 2.883 -2.333 1.00 84.31 101 GLY A N 1
ATOM 773 C CA . GLY A 1 101 ? 4.644 1.797 -3.119 1.00 84.31 101 GLY A CA 1
ATOM 774 C C . GLY A 1 101 ? 3.252 1.406 -2.625 1.00 84.31 101 GLY A C 1
ATOM 775 O O . GLY A 1 101 ? 2.395 1.137 -3.456 1.00 84.31 101 GLY A O 1
ATOM 776 N N . LEU A 1 102 ? 3.000 1.436 -1.311 1.00 87.56 102 LEU A N 1
ATOM 777 C CA . LEU A 1 102 ? 1.682 1.134 -0.739 1.00 87.56 102 LEU A CA 1
ATOM 778 C C . LEU A 1 102 ? 0.611 2.076 -1.288 1.00 87.56 102 LEU A C 1
ATOM 780 O O . LEU A 1 102 ? -0.395 1.602 -1.801 1.00 87.56 102 LEU A O 1
ATOM 784 N N . ASP A 1 103 ? 0.875 3.381 -1.276 1.00 89.12 103 ASP A N 1
ATOM 785 C CA . ASP A 1 103 ? -0.045 4.385 -1.818 1.00 89.12 103 ASP A CA 1
ATOM 786 C C . ASP A 1 103 ? -0.305 4.165 -3.316 1.00 89.12 103 ASP A C 1
ATOM 788 O O . ASP A 1 103 ? -1.440 4.207 -3.791 1.00 89.12 103 ASP A O 1
ATOM 792 N N . SER A 1 104 ? 0.765 3.875 -4.065 1.00 86.00 104 SER A N 1
ATOM 793 C CA . SER A 1 104 ? 0.690 3.640 -5.511 1.00 86.00 104 SER A CA 1
ATOM 794 C C . SER A 1 104 ? -0.139 2.400 -5.851 1.00 86.00 104 SER A C 1
ATOM 796 O O . SER A 1 104 ? -0.877 2.403 -6.831 1.00 86.00 104 SER A O 1
ATOM 798 N N . TYR A 1 105 ? -0.006 1.332 -5.064 1.00 87.88 105 TYR A N 1
ATOM 799 C CA . TYR A 1 105 ? -0.729 0.083 -5.288 1.00 87.88 105 TYR A CA 1
ATOM 800 C C . TYR A 1 105 ? -2.163 0.135 -4.748 1.00 87.88 105 TYR A C 1
ATOM 802 O O . TYR A 1 105 ? -3.033 -0.502 -5.332 1.00 87.88 105 TYR A O 1
ATOM 810 N N . ALA A 1 106 ? -2.418 0.891 -3.672 1.00 89.00 106 ALA A N 1
ATOM 811 C CA . ALA A 1 106 ? -3.757 1.064 -3.112 1.00 89.00 106 ALA A CA 1
ATOM 812 C C . ALA A 1 106 ? -4.638 1.943 -4.010 1.00 89.00 106 ALA A C 1
ATOM 814 O O . ALA A 1 106 ? -5.860 1.846 -3.962 1.00 89.00 106 ALA A O 1
ATOM 815 N N . GLY A 1 107 ? -4.027 2.845 -4.787 1.00 88.94 107 GLY A N 1
ATOM 816 C CA . GLY A 1 107 ? -4.747 3.907 -5.492 1.00 88.94 107 GLY A CA 1
ATOM 817 C C . GLY A 1 107 ? -5.263 5.011 -4.557 1.00 88.94 107 GLY A C 1
ATOM 818 O O . GLY A 1 107 ? -6.049 5.855 -4.978 1.00 88.94 107 GLY A O 1
ATOM 819 N N . ALA A 1 108 ? -4.832 5.006 -3.293 1.00 91.25 108 ALA A N 1
ATOM 820 C CA . ALA A 1 108 ? -5.169 5.974 -2.255 1.00 91.25 108 ALA A CA 1
ATOM 821 C C . ALA A 1 108 ? -4.052 6.010 -1.200 1.00 91.25 108 ALA A C 1
ATOM 823 O O . ALA A 1 108 ? -3.233 5.097 -1.124 1.00 91.25 108 ALA A O 1
ATOM 824 N N . HIS A 1 109 ? -4.010 7.058 -0.375 1.00 90.56 109 HIS A N 1
ATOM 825 C CA . HIS A 1 109 ? -3.000 7.160 0.677 1.00 90.56 109 HIS A CA 1
ATOM 826 C C . HIS A 1 109 ? -3.212 6.123 1.783 1.00 90.56 109 HIS A C 1
ATOM 828 O O . HIS A 1 109 ? -4.276 6.078 2.403 1.00 90.56 109 HIS A O 1
ATOM 834 N N . VAL A 1 110 ? -2.166 5.347 2.069 1.00 91.44 110 VAL A N 1
ATOM 835 C CA . VAL A 1 110 ? -2.128 4.402 3.184 1.00 91.44 110 VAL A CA 1
ATOM 836 C C . VAL A 1 110 ? -1.605 5.119 4.423 1.00 91.44 110 VAL A C 1
ATOM 838 O O . VAL A 1 110 ? -0.505 5.673 4.432 1.00 91.44 110 VAL A O 1
ATOM 841 N N . HIS A 1 111 ? -2.392 5.106 5.497 1.00 92.44 111 HIS A N 1
ATOM 842 C CA . HIS A 1 111 ? -2.036 5.791 6.734 1.00 92.44 111 HIS A CA 1
ATOM 843 C C . HIS A 1 111 ? -0.956 5.025 7.503 1.00 92.44 111 HIS A C 1
ATOM 845 O O . HIS A 1 111 ? -1.219 3.978 8.090 1.00 92.44 111 HIS A O 1
ATOM 851 N N . ALA A 1 112 ? 0.257 5.572 7.553 1.00 90.75 112 ALA A N 1
ATOM 852 C CA . ALA A 1 112 ? 1.307 5.042 8.411 1.00 90.75 112 ALA A CA 1
ATOM 853 C C . ALA A 1 112 ? 0.917 5.207 9.887 1.00 90.75 112 ALA A C 1
ATOM 855 O O . ALA A 1 112 ? 0.592 6.310 10.327 1.00 90.75 112 ALA A O 1
ATOM 856 N N . VAL A 1 113 ? 0.970 4.124 10.653 1.00 89.56 113 VAL A N 1
ATOM 857 C CA . VAL A 1 113 ? 0.723 4.118 12.094 1.00 89.56 113 VAL A CA 1
ATOM 858 C C . VAL A 1 113 ? 2.060 3.955 12.788 1.00 89.56 113 VAL A C 1
ATOM 860 O O . VAL A 1 113 ? 2.777 2.967 12.578 1.00 89.56 113 VAL A O 1
ATOM 863 N N . LEU A 1 114 ? 2.400 4.958 13.591 1.00 83.06 114 LEU A N 1
ATOM 864 C CA . LEU A 1 114 ? 3.640 5.005 14.338 1.00 83.06 114 LEU A CA 1
ATOM 865 C C . LEU A 1 114 ? 3.738 3.821 15.280 1.00 83.06 114 LEU A C 1
ATOM 867 O O . LEU A 1 114 ? 2.801 3.463 15.996 1.00 83.06 114 LEU A O 1
ATOM 871 N N . ARG A 1 115 ? 4.950 3.290 15.318 1.00 70.25 115 ARG A N 1
ATOM 872 C CA . ARG A 1 115 ? 5.390 2.359 16.331 1.00 70.25 115 ARG A CA 1
ATOM 873 C C . ARG A 1 115 ? 6.620 2.958 16.990 1.00 70.25 115 ARG A C 1
ATOM 875 O O . ARG A 1 115 ? 7.585 3.264 16.296 1.00 70.25 115 ARG A O 1
ATOM 882 N N . ASP A 1 116 ? 6.533 3.198 18.295 1.00 64.44 116 ASP A N 1
ATOM 883 C CA . ASP A 1 116 ? 7.644 3.626 19.154 1.00 64.44 116 ASP A CA 1
ATOM 884 C C . ASP A 1 116 ? 8.459 4.822 18.615 1.00 64.44 116 ASP A C 1
ATOM 886 O O . ASP A 1 116 ? 9.686 4.812 18.623 1.00 64.44 116 ASP A O 1
ATOM 890 N N . GLY A 1 117 ? 7.786 5.859 18.102 1.00 54.88 117 GLY A N 1
ATOM 891 C CA . GLY A 1 117 ? 8.451 7.094 17.657 1.00 54.88 117 GLY A CA 1
ATOM 892 C C . GLY A 1 117 ? 9.279 6.973 16.371 1.00 54.88 117 GLY A C 1
ATOM 893 O O . GLY A 1 117 ? 9.993 7.912 16.023 1.00 54.88 117 GLY A O 1
ATOM 894 N N . VAL A 1 118 ? 9.182 5.857 15.638 1.00 60.41 118 VAL A N 1
ATOM 895 C CA . VAL A 1 118 ? 9.841 5.704 14.334 1.00 60.41 118 VAL A CA 1
ATOM 896 C C . VAL A 1 118 ? 9.123 6.571 13.302 1.00 60.41 118 VAL A C 1
ATOM 898 O O . VAL A 1 118 ? 8.045 6.225 12.824 1.00 60.41 118 VAL A O 1
ATOM 901 N N . GLY A 1 119 ? 9.722 7.714 12.968 1.00 61.03 119 GLY A N 1
ATOM 902 C CA . GLY A 1 119 ? 9.243 8.584 11.900 1.00 61.03 119 GLY A CA 1
ATOM 903 C C . GLY A 1 119 ? 9.341 7.898 10.537 1.00 61.03 119 GLY A C 1
ATOM 904 O O . GLY A 1 119 ? 10.359 7.288 10.207 1.00 61.03 119 GLY A O 1
ATOM 905 N N . PHE A 1 120 ? 8.282 8.016 9.740 1.00 72.25 120 PHE A N 1
ATOM 906 C CA . PHE A 1 120 ? 8.285 7.622 8.336 1.00 72.25 120 PHE A CA 1
ATOM 907 C C . PHE A 1 120 ? 8.323 8.871 7.473 1.00 72.25 120 PHE A C 1
ATOM 909 O O . PHE A 1 120 ? 7.668 9.863 7.791 1.00 72.25 120 PHE A O 1
ATOM 916 N N . ASP A 1 121 ? 9.027 8.787 6.350 1.00 71.38 121 ASP A N 1
ATOM 917 C CA . ASP A 1 121 ? 9.073 9.837 5.331 1.00 71.38 121 ASP A CA 1
ATOM 918 C C . ASP A 1 121 ? 7.792 9.791 4.469 1.00 71.38 121 ASP A C 1
ATOM 920 O O . ASP A 1 121 ? 7.818 9.598 3.254 1.00 71.38 121 ASP A O 1
ATOM 924 N N . SER A 1 122 ? 6.642 9.830 5.148 1.00 74.69 122 SER A N 1
ATOM 925 C CA . SER A 1 122 ? 5.303 9.792 4.564 1.00 74.69 122 SER A CA 1
ATOM 926 C C . SER A 1 122 ? 4.865 11.212 4.194 1.00 74.69 122 SER A C 1
ATOM 928 O O . SER A 1 122 ? 5.088 12.137 4.978 1.00 74.69 122 SER A O 1
ATOM 930 N N . PRO A 1 123 ? 4.184 11.410 3.049 1.00 77.75 123 PRO A N 1
ATOM 931 C CA . PRO A 1 123 ? 3.660 12.719 2.656 1.00 77.75 123 PRO A CA 1
ATOM 932 C C . PRO A 1 123 ? 2.585 13.244 3.621 1.00 77.75 123 PRO A C 1
ATOM 934 O O . PRO A 1 123 ? 2.304 14.440 3.641 1.00 77.75 123 PRO A O 1
ATOM 937 N N . ILE A 1 124 ? 1.979 12.357 4.417 1.00 83.25 124 ILE A N 1
ATOM 938 C CA . ILE A 1 124 ? 0.973 12.686 5.430 1.00 83.25 124 ILE A CA 1
ATOM 939 C C . ILE A 1 124 ? 1.539 12.361 6.818 1.00 83.25 124 ILE A C 1
ATOM 941 O O . ILE A 1 124 ? 2.169 11.305 6.966 1.00 83.25 124 ILE A O 1
ATOM 945 N N . PRO A 1 125 ? 1.285 13.203 7.843 1.00 86.06 125 PRO A N 1
ATOM 946 C CA . PRO A 1 125 ? 1.678 12.907 9.213 1.00 86.06 125 PRO A CA 1
ATOM 947 C C . PRO A 1 125 ? 1.190 11.518 9.650 1.00 86.06 125 PRO A C 1
ATOM 949 O O . PRO A 1 125 ? 0.009 11.199 9.466 1.00 86.06 125 PRO A O 1
ATOM 952 N N . PRO A 1 126 ? 2.078 10.682 10.210 1.00 89.00 126 PRO A N 1
ATOM 953 C CA . PRO A 1 126 ? 1.705 9.348 10.638 1.00 89.00 126 PRO A CA 1
ATOM 954 C C . PRO A 1 126 ? 0.790 9.425 11.869 1.00 89.00 126 PRO A C 1
ATOM 956 O O . PRO A 1 126 ? 0.882 10.347 12.681 1.00 89.00 126 PRO A O 1
ATOM 959 N N . LEU A 1 127 ? -0.111 8.456 11.993 1.00 90.94 127 LEU A N 1
ATOM 960 C CA . LEU A 1 127 ? -1.084 8.379 13.078 1.00 90.94 127 LEU A CA 1
ATOM 961 C C . LEU A 1 127 ? -0.499 7.648 14.282 1.00 90.94 127 LEU A C 1
ATOM 963 O O . LEU A 1 127 ? 0.270 6.700 14.126 1.00 90.94 127 LEU A O 1
ATOM 967 N N . THR A 1 128 ? -0.918 8.019 15.486 1.00 91.56 128 THR A N 1
ATOM 968 C CA . THR A 1 128 ? -0.727 7.149 16.655 1.00 91.56 128 THR A CA 1
ATOM 969 C C . THR A 1 128 ? -1.765 6.016 16.659 1.00 91.56 128 THR A C 1
ATOM 971 O O . THR A 1 128 ? -2.823 6.150 16.024 1.00 91.56 128 THR A O 1
ATOM 974 N N . PRO A 1 129 ? -1.520 4.900 17.373 1.00 91.88 129 PRO A N 1
ATOM 975 C CA . PRO A 1 129 ? -2.524 3.849 17.545 1.00 91.88 129 PRO A CA 1
ATOM 976 C C . PRO A 1 129 ? -3.859 4.378 18.093 1.00 91.88 129 PRO A C 1
ATOM 978 O O . PRO A 1 129 ? -4.921 3.971 17.631 1.00 91.88 129 PRO A O 1
ATOM 981 N N . GLU A 1 130 ? -3.825 5.345 19.011 1.00 92.94 130 GLU A N 1
ATOM 982 C CA . GLU A 1 130 ? -5.011 5.983 19.594 1.00 92.94 130 GLU A CA 1
ATOM 983 C C . GLU A 1 130 ? -5.776 6.809 18.558 1.00 92.94 130 GLU A C 1
ATOM 985 O O . GLU A 1 130 ? -7.004 6.746 18.494 1.00 92.94 130 GLU A O 1
ATOM 990 N N . GLN A 1 131 ? -5.062 7.560 17.713 1.00 94.50 131 GLN A N 1
ATOM 991 C CA . GLN A 1 131 ? -5.675 8.336 16.636 1.00 94.50 131 GLN A CA 1
ATOM 992 C C . GLN A 1 131 ? -6.344 7.428 15.605 1.00 94.50 131 GLN A C 1
ATOM 994 O O . GLN A 1 131 ? -7.453 7.728 15.157 1.00 94.50 131 GLN A O 1
ATOM 999 N N . LEU A 1 132 ? -5.704 6.311 15.243 1.00 94.50 132 LEU A N 1
ATOM 1000 C CA . LEU A 1 132 ? -6.323 5.328 14.361 1.00 94.50 132 LEU A CA 1
ATOM 1001 C C . LEU A 1 132 ? -7.543 4.690 15.028 1.00 94.50 132 LEU A C 1
ATOM 1003 O O . LEU A 1 132 ? -8.600 4.640 14.408 1.00 94.50 132 LEU A O 1
ATOM 1007 N N . ALA A 1 133 ? -7.438 4.265 16.289 1.00 94.50 133 ALA A N 1
ATOM 1008 C CA . ALA A 1 133 ? -8.561 3.691 17.026 1.00 94.50 133 ALA A CA 1
ATOM 1009 C C . ALA A 1 133 ? -9.759 4.651 17.072 1.00 94.50 133 ALA A C 1
ATOM 1011 O O . ALA A 1 133 ? -10.895 4.234 16.857 1.00 94.50 133 ALA A O 1
ATOM 1012 N N . GLN A 1 134 ? -9.519 5.950 17.273 1.00 95.00 134 GLN A N 1
ATOM 1013 C CA . GLN A 1 134 ? -10.586 6.945 17.233 1.00 95.00 134 GLN A CA 1
ATOM 1014 C C . GLN A 1 134 ? -11.227 7.063 15.844 1.00 95.00 134 GLN A C 1
ATOM 1016 O O . GLN A 1 134 ? -12.448 7.168 15.752 1.00 95.00 134 GLN A O 1
ATOM 1021 N N . ARG A 1 135 ? -10.436 7.010 14.764 1.00 94.62 135 ARG A N 1
ATOM 1022 C CA . ARG A 1 135 ? -10.977 6.983 13.394 1.00 94.62 135 ARG A CA 1
ATOM 1023 C C . ARG A 1 135 ? -11.834 5.749 13.156 1.00 94.62 135 ARG A C 1
ATOM 1025 O O . ARG A 1 135 ? -12.941 5.901 12.665 1.00 94.62 135 ARG A O 1
ATOM 1032 N N . VAL A 1 136 ? -11.368 4.573 13.581 1.00 94.44 136 VAL A N 1
ATOM 1033 C CA . VAL A 1 136 ? -12.117 3.310 13.474 1.00 94.44 136 VAL A CA 1
ATOM 1034 C C . VAL A 1 136 ? -13.464 3.398 14.192 1.00 94.44 136 VAL A C 1
ATOM 1036 O O . VAL A 1 136 ? -14.461 2.942 13.650 1.00 94.44 136 VAL A O 1
ATOM 1039 N N . ARG A 1 137 ? -13.526 4.015 15.380 1.00 93.44 137 ARG A N 1
ATOM 1040 C CA . ARG A 1 137 ? -14.790 4.211 16.121 1.00 93.44 137 ARG A CA 1
ATOM 1041 C C . ARG A 1 137 ? -15.735 5.214 15.470 1.00 93.44 137 ARG A C 1
ATOM 1043 O O . ARG A 1 137 ? -16.945 5.055 15.564 1.00 93.44 137 ARG A O 1
ATOM 1050 N N . ASN A 1 138 ? -15.190 6.262 14.860 1.00 93.06 138 ASN A N 1
ATOM 1051 C CA . ASN A 1 138 ? -15.986 7.301 14.210 1.00 93.06 138 ASN A CA 1
ATOM 1052 C C . ASN A 1 138 ? -16.530 6.855 12.844 1.00 93.06 138 ASN A C 1
ATOM 1054 O O . ASN A 1 138 ? -17.376 7.536 12.266 1.00 93.06 138 ASN A O 1
ATOM 1058 N N . ASP A 1 139 ? -16.017 5.750 12.313 1.00 89.94 139 ASP A N 1
ATOM 1059 C CA . ASP A 1 139 ? -16.330 5.251 10.990 1.00 89.94 139 ASP A CA 1
ATOM 1060 C C . ASP A 1 139 ? -17.312 4.078 11.030 1.00 89.94 139 ASP A C 1
ATOM 1062 O O . ASP A 1 139 ? -17.235 3.197 11.877 1.00 89.94 139 ASP A O 1
ATOM 1066 N N . THR A 1 140 ? -18.219 4.029 10.053 1.00 84.69 140 THR A N 1
ATOM 1067 C CA . THR A 1 140 ? -19.224 2.956 9.939 1.00 84.69 140 THR A CA 1
ATOM 1068 C C . THR A 1 140 ? -18.731 1.721 9.185 1.00 84.69 140 THR A C 1
ATOM 1070 O O . THR A 1 140 ? -19.372 0.676 9.239 1.00 84.69 140 THR A O 1
ATOM 1073 N N . LYS A 1 141 ? -17.609 1.830 8.461 1.00 88.25 141 LYS A N 1
ATOM 1074 C CA . LYS A 1 141 ? -16.986 0.722 7.720 1.00 88.25 141 LYS A CA 1
ATOM 1075 C C . LYS A 1 141 ? -15.643 0.345 8.344 1.00 88.25 141 LYS A C 1
ATOM 1077 O O . LYS A 1 141 ? -14.946 1.254 8.810 1.00 88.25 141 LYS A O 1
ATOM 1082 N N . PRO A 1 142 ? -15.257 -0.943 8.288 1.00 91.69 142 PRO A N 1
ATOM 1083 C CA . PRO A 1 142 ? -13.998 -1.411 8.844 1.00 91.69 142 PRO A CA 1
ATOM 1084 C C . PRO A 1 142 ? -12.799 -0.706 8.208 1.00 91.69 142 PRO A C 1
ATOM 1086 O O . PRO A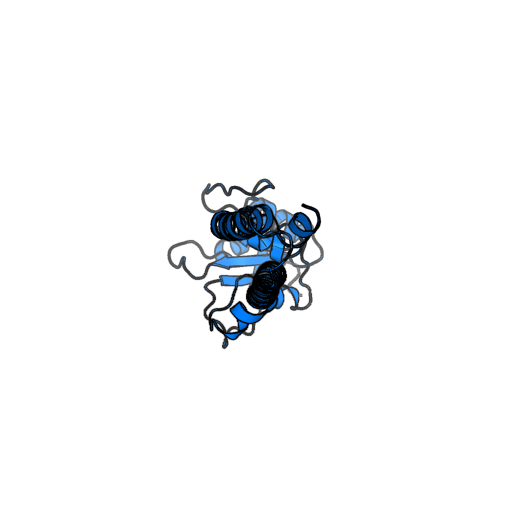 1 142 ? -12.829 -0.284 7.048 1.00 91.69 142 PRO A O 1
ATOM 1089 N N . TRP A 1 143 ? -11.731 -0.606 8.990 1.00 95.31 143 TRP A N 1
ATOM 1090 C CA . TRP A 1 143 ? -10.410 -0.246 8.489 1.00 95.31 143 TRP A CA 1
ATOM 1091 C C . TRP A 1 143 ? -9.577 -1.504 8.290 1.00 95.31 143 TRP A C 1
ATOM 1093 O O . TRP A 1 143 ? -9.732 -2.474 9.027 1.00 95.31 143 TRP A O 1
ATOM 1103 N N . VAL A 1 144 ? -8.661 -1.473 7.331 1.00 95.88 144 VAL A N 1
ATOM 1104 C CA . VAL A 1 144 ? -7.680 -2.538 7.132 1.00 95.88 144 VAL A CA 1
ATOM 1105 C C . VAL A 1 144 ? -6.340 -2.099 7.700 1.00 95.88 144 VAL A C 1
ATOM 1107 O O . VAL A 1 144 ? -5.843 -1.022 7.378 1.00 95.88 144 VAL A O 1
ATOM 1110 N N . LEU A 1 145 ? -5.744 -2.943 8.535 1.00 94.12 145 LEU A N 1
ATOM 1111 C CA . LEU A 1 145 ? -4.413 -2.760 9.091 1.00 94.12 145 LEU A CA 1
ATOM 1112 C C . LEU A 1 145 ? -3.442 -3.754 8.460 1.00 94.12 145 LEU A C 1
ATOM 1114 O O . LEU A 1 145 ? -3.589 -4.964 8.614 1.00 94.12 145 LEU A O 1
ATOM 1118 N N . LEU A 1 146 ? -2.421 -3.234 7.791 1.00 91.94 146 LEU A N 1
ATOM 1119 C CA . LEU A 1 146 ? -1.315 -4.004 7.239 1.00 91.94 146 LEU A CA 1
ATOM 1120 C C . LEU A 1 146 ? -0.191 -4.090 8.271 1.00 91.94 146 LEU A C 1
ATOM 1122 O O . LEU A 1 146 ? 0.224 -3.073 8.832 1.00 91.94 146 LEU A O 1
ATOM 1126 N N . THR A 1 147 ? 0.344 -5.282 8.504 1.00 88.62 147 THR A N 1
ATOM 1127 C CA . THR A 1 147 ? 1.410 -5.536 9.486 1.00 88.62 147 THR A CA 1
ATOM 1128 C C . THR A 1 147 ? 2.517 -6.366 8.835 1.00 88.62 147 THR A C 1
ATOM 1130 O O . THR A 1 147 ? 2.294 -7.022 7.822 1.00 88.62 147 THR A O 1
ATOM 1133 N N . ARG A 1 148 ? 3.745 -6.325 9.368 1.00 82.62 148 ARG A N 1
ATOM 1134 C CA . ARG A 1 148 ? 4.870 -7.123 8.847 1.00 82.62 148 ARG A CA 1
ATOM 1135 C C . ARG A 1 148 ? 5.101 -8.347 9.733 1.00 82.62 148 ARG A C 1
ATOM 1137 O O . ARG A 1 148 ? 5.340 -8.182 10.926 1.00 82.62 148 ARG A O 1
ATOM 1144 N N . ILE A 1 149 ? 5.148 -9.542 9.143 1.00 74.88 149 ILE A N 1
ATOM 1145 C CA . ILE A 1 149 ? 5.335 -10.829 9.848 1.00 74.88 149 ILE A CA 1
ATOM 1146 C C . ILE A 1 149 ? 6.701 -10.892 10.561 1.00 74.88 149 ILE A C 1
ATOM 1148 O O . ILE A 1 149 ? 6.868 -11.546 11.588 1.00 74.88 149 ILE A O 1
ATOM 1152 N N . SER A 1 150 ? 7.712 -10.173 10.056 1.00 61.16 150 SER A N 1
ATOM 1153 C CA . SER A 1 150 ? 9.113 -10.357 10.464 1.00 61.16 150 SER A CA 1
ATOM 1154 C C . SER A 1 150 ? 9.513 -9.773 11.833 1.00 61.16 150 SER A C 1
ATOM 1156 O O . SER A 1 150 ? 10.706 -9.647 12.093 1.00 61.16 150 SER A O 1
ATOM 1158 N N . HIS A 1 151 ? 8.580 -9.365 12.700 1.00 51.78 151 HIS A N 1
ATOM 1159 C CA . HIS A 1 151 ? 8.901 -8.713 13.981 1.00 51.78 151 HIS A CA 1
ATOM 1160 C C . HIS A 1 151 ? 8.265 -9.441 15.177 1.00 51.78 151 HIS A C 1
ATOM 1162 O O . HIS A 1 151 ? 7.497 -8.857 15.933 1.00 51.78 151 HIS A O 1
ATOM 1168 N N . ARG A 1 152 ? 8.640 -10.714 15.384 1.00 50.66 152 ARG A N 1
ATOM 1169 C CA . ARG A 1 152 ? 8.200 -11.565 16.516 1.00 50.66 152 ARG A CA 1
ATOM 1170 C C . ARG A 1 152 ? 8.530 -11.034 17.924 1.00 50.66 152 ARG A C 1
ATOM 1172 O O . ARG A 1 152 ? 8.026 -11.584 18.892 1.00 50.66 152 ARG A O 1
ATOM 1179 N N . ASN A 1 153 ? 9.349 -9.991 18.059 1.00 54.09 153 ASN A N 1
ATOM 1180 C CA . ASN A 1 153 ? 9.827 -9.511 19.365 1.00 54.09 153 ASN A CA 1
ATOM 1181 C C . ASN A 1 153 ? 9.088 -8.280 19.905 1.00 54.09 153 ASN A C 1
ATOM 1183 O O . ASN A 1 153 ? 9.548 -7.665 20.864 1.00 54.09 153 ASN A O 1
ATOM 1187 N N . LEU A 1 154 ? 7.996 -7.857 19.270 1.00 62.59 154 LEU A N 1
ATOM 1188 C CA . LEU A 1 154 ? 7.336 -6.589 19.578 1.00 62.59 154 LEU A CA 1
ATOM 1189 C C . LEU A 1 154 ? 5.837 -6.813 19.782 1.00 62.59 154 LEU A C 1
ATOM 1191 O O . LEU A 1 154 ? 5.292 -7.779 19.250 1.00 62.59 154 LEU A O 1
ATOM 1195 N N . ALA A 1 155 ? 5.199 -5.947 20.581 1.00 69.44 155 ALA A N 1
ATOM 1196 C CA . ALA A 1 155 ? 3.788 -6.083 20.939 1.00 69.44 155 ALA A CA 1
ATOM 1197 C C . ALA A 1 155 ? 2.939 -6.300 19.682 1.00 69.44 155 ALA A C 1
ATOM 1199 O O . ALA A 1 155 ? 3.045 -5.528 18.720 1.00 69.44 155 ALA A O 1
ATOM 1200 N N . SER A 1 156 ? 2.132 -7.364 19.688 1.00 80.44 156 SER A N 1
ATOM 1201 C CA . SER A 1 156 ? 1.289 -7.689 18.547 1.00 80.44 156 SER A CA 1
ATOM 1202 C C . SER A 1 156 ? 0.364 -6.502 18.266 1.00 80.44 156 SER A C 1
ATOM 1204 O O . SER A 1 156 ? -0.186 -5.925 19.209 1.00 80.44 156 SER A O 1
ATOM 1206 N N . PRO A 1 157 ? 0.146 -6.121 16.997 1.00 82.50 157 PRO A N 1
ATOM 1207 C CA . PRO A 1 157 ? -0.862 -5.126 16.638 1.00 82.50 157 PRO A CA 1
ATOM 1208 C C . PRO A 1 157 ? -2.222 -5.459 17.265 1.00 82.50 157 PRO A C 1
ATOM 1210 O O . PRO A 1 157 ? -2.907 -4.570 17.767 1.00 82.50 157 PRO A O 1
ATOM 1213 N N . ALA A 1 158 ? -2.559 -6.752 17.335 1.00 85.62 158 ALA A N 1
ATOM 1214 C CA . ALA A 1 158 ? -3.752 -7.233 18.018 1.00 85.62 158 ALA A CA 1
ATOM 1215 C C . ALA A 1 158 ? -3.787 -6.815 19.496 1.00 85.62 158 ALA A C 1
ATOM 1217 O O . ALA A 1 158 ? -4.811 -6.313 19.952 1.00 85.62 158 ALA A O 1
ATOM 1218 N N . ASP A 1 159 ? -2.677 -6.938 20.229 1.00 87.50 159 ASP A N 1
ATOM 1219 C CA . ASP A 1 159 ? -2.601 -6.558 21.645 1.00 87.50 159 ASP A CA 1
ATOM 1220 C C . ASP A 1 159 ? -2.759 -5.047 21.836 1.00 87.50 159 ASP A C 1
ATOM 1222 O O . ASP A 1 159 ? -3.470 -4.602 22.740 1.00 87.50 159 ASP A O 1
ATOM 1226 N N . VAL A 1 160 ? -2.108 -4.249 20.981 1.00 89.25 160 VAL A N 1
ATOM 1227 C CA . VAL A 1 160 ? -2.158 -2.781 21.046 1.00 89.25 160 VAL A CA 1
ATOM 1228 C C . VAL A 1 160 ? -3.587 -2.292 20.828 1.00 89.25 160 VAL 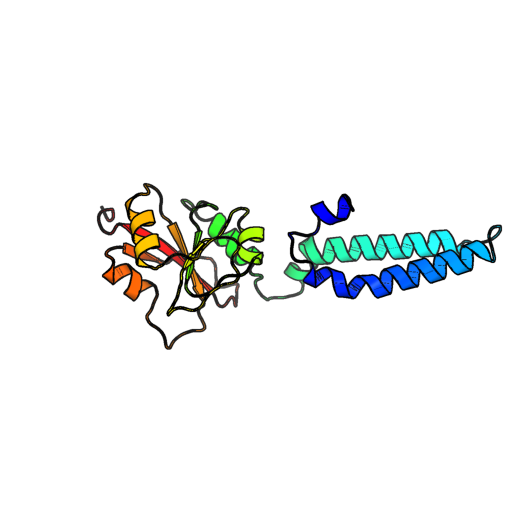A C 1
ATOM 1230 O O . VAL A 1 160 ? -4.126 -1.560 21.656 1.00 89.25 160 VAL A O 1
ATOM 1233 N N . PHE A 1 161 ? -4.228 -2.729 19.746 1.00 91.25 161 PHE A N 1
ATOM 1234 C CA . PHE A 1 161 ? -5.574 -2.278 19.399 1.00 91.25 161 PHE A CA 1
ATOM 1235 C C . PHE A 1 161 ? -6.657 -2.887 20.300 1.00 91.25 161 PHE A C 1
ATOM 1237 O O . PHE A 1 161 ? -7.620 -2.192 20.627 1.00 91.25 161 PHE A O 1
ATOM 1244 N N . SER A 1 162 ? -6.463 -4.105 20.821 1.00 90.50 162 SER A N 1
ATOM 1245 C CA . SER A 1 162 ? -7.388 -4.701 21.799 1.00 90.50 162 SER A CA 1
ATOM 1246 C C . SER A 1 162 ? -7.428 -3.914 23.110 1.00 90.50 162 SER A C 1
ATOM 1248 O O . SER A 1 162 ? -8.506 -3.693 23.658 1.00 90.50 162 SER A O 1
ATOM 1250 N N . ARG A 1 163 ? -6.283 -3.405 23.596 1.00 91.56 163 ARG A N 1
ATOM 1251 C CA . ARG A 1 163 ? -6.241 -2.504 24.771 1.00 91.56 163 ARG A CA 1
ATOM 1252 C C . ARG A 1 163 ? -6.971 -1.184 24.530 1.00 91.56 163 ARG A C 1
ATOM 1254 O O . ARG A 1 163 ? -7.448 -0.564 25.474 1.00 91.56 163 ARG A O 1
ATOM 1261 N N . LEU A 1 164 ? -7.077 -0.775 23.269 1.00 92.56 164 LEU A N 1
ATOM 1262 C CA . LEU A 1 164 ? -7.843 0.387 22.834 1.00 92.56 164 LEU A CA 1
ATOM 1263 C C . LEU A 1 164 ? -9.305 0.032 22.518 1.00 92.56 164 LEU A C 1
ATOM 1265 O O . LEU A 1 164 ? -10.012 0.848 21.936 1.00 92.56 164 LEU A O 1
ATOM 1269 N N . GLY A 1 165 ? -9.796 -1.158 22.868 1.00 92.38 165 GLY A N 1
ATOM 1270 C CA . GLY A 1 165 ? -11.184 -1.543 22.606 1.00 92.38 165 GLY A CA 1
ATOM 1271 C C . GLY A 1 165 ? -11.522 -1.640 21.114 1.00 92.38 165 GLY A C 1
ATOM 1272 O O . GLY A 1 165 ? -12.683 -1.469 20.733 1.00 92.38 165 GLY A O 1
ATOM 1273 N N . ILE A 1 166 ? -10.529 -1.901 20.261 1.00 93.88 166 ILE A N 1
ATOM 1274 C CA . ILE A 1 166 ? -10.709 -2.203 18.841 1.00 93.88 166 ILE A CA 1
ATOM 1275 C C . ILE A 1 166 ? -10.491 -3.699 18.646 1.00 93.88 166 ILE A C 1
ATOM 1277 O O . ILE A 1 166 ? -9.444 -4.241 18.996 1.00 93.88 166 ILE A O 1
ATOM 1281 N N . ALA A 1 167 ? -11.480 -4.368 18.067 1.00 90.44 167 ALA A N 1
ATOM 1282 C CA . ALA A 1 167 ? -11.351 -5.753 17.670 1.00 90.44 167 ALA A CA 1
ATOM 1283 C C . ALA A 1 167 ? -10.495 -5.845 16.401 1.00 90.44 167 ALA A C 1
ATOM 1285 O O . ALA A 1 167 ? -10.773 -5.186 15.399 1.00 90.44 167 ALA A O 1
ATOM 1286 N N . VAL A 1 168 ? -9.470 -6.693 16.466 1.00 90.56 168 VAL A N 1
ATOM 1287 C CA . VAL A 1 168 ? -8.593 -7.022 15.342 1.00 90.56 168 VAL A CA 1
ATOM 1288 C C . VAL A 1 168 ? -8.980 -8.408 14.844 1.00 90.56 168 VAL A C 1
ATOM 1290 O O . VAL A 1 168 ? -8.839 -9.386 15.577 1.00 90.56 168 VAL A O 1
ATOM 1293 N N . LEU A 1 169 ? -9.537 -8.483 13.639 1.00 90.50 169 LEU A N 1
ATOM 1294 C CA . LEU A 1 169 ? -9.987 -9.729 13.022 1.00 90.50 169 LEU A CA 1
ATOM 1295 C C . LEU A 1 169 ? -9.019 -10.103 11.893 1.00 90.50 169 LEU A C 1
ATOM 1297 O O . LEU A 1 169 ? -8.665 -9.222 11.106 1.00 90.50 169 LEU A O 1
ATOM 1301 N N . PRO A 1 170 ? -8.557 -11.362 11.806 1.00 88.19 170 PRO A N 1
ATOM 1302 C CA . PRO A 1 170 ? -7.696 -11.783 10.708 1.00 88.19 170 PRO A CA 1
ATOM 1303 C C . PRO A 1 170 ? -8.437 -11.637 9.379 1.00 88.19 170 PRO A C 1
ATOM 1305 O O . PRO A 1 170 ? -9.616 -11.976 9.280 1.00 88.19 170 PRO A O 1
ATOM 1308 N N . MET A 1 171 ? -7.750 -11.112 8.367 1.00 88.75 171 MET A N 1
ATOM 1309 C CA . MET A 1 171 ? -8.242 -11.144 6.996 1.00 88.75 171 MET A CA 1
ATOM 1310 C C . MET A 1 171 ? -7.813 -12.469 6.372 1.00 88.75 171 MET A C 1
ATOM 1312 O O . MET A 1 171 ? -6.619 -12.769 6.318 1.00 88.75 171 MET A O 1
ATOM 1316 N N . GLU A 1 172 ? -8.777 -13.262 5.912 1.00 85.31 172 GLU A N 1
ATOM 1317 C CA . GLU A 1 172 ? -8.482 -14.471 5.149 1.00 85.31 172 GLU A CA 1
ATOM 1318 C C . GLU A 1 172 ? -7.980 -14.064 3.766 1.00 85.31 172 GLU A C 1
ATOM 1320 O O . GLU A 1 172 ? -8.725 -13.573 2.920 1.00 85.31 172 GLU A O 1
ATOM 1325 N N . LEU A 1 173 ? -6.677 -14.222 3.571 1.00 83.25 173 LEU A N 1
ATOM 1326 C CA . LEU A 1 173 ? -6.017 -14.046 2.292 1.00 83.25 173 LEU A CA 1
ATOM 1327 C C . LEU A 1 173 ? -5.558 -15.424 1.828 1.00 83.25 173 LEU A C 1
ATOM 1329 O O . LEU A 1 173 ? -4.995 -16.185 2.621 1.00 83.25 173 LEU A O 1
ATOM 1333 N N . ASP A 1 174 ? -5.765 -15.729 0.548 1.00 74.75 174 ASP A N 1
ATOM 1334 C CA . ASP A 1 174 ? -5.167 -16.903 -0.084 1.00 74.75 174 ASP A CA 1
ATOM 1335 C C . ASP A 1 174 ? -3.649 -16.699 -0.112 1.00 74.75 174 ASP A C 1
ATOM 1337 O O . ASP A 1 174 ? -3.110 -16.057 -1.011 1.00 74.75 174 ASP A O 1
ATOM 1341 N N . THR A 1 175 ? -2.988 -17.141 0.960 1.00 64.56 175 THR A N 1
ATOM 1342 C CA . THR A 1 175 ? -1.552 -16.986 1.223 1.00 64.56 175 THR A CA 1
ATOM 1343 C C . THR A 1 175 ? -0.786 -18.284 1.003 1.00 64.56 175 THR A C 1
ATOM 1345 O O . THR A 1 175 ? 0.442 -18.250 0.981 1.00 64.56 175 THR A O 1
ATOM 1348 N N . GLU A 1 176 ? -1.472 -19.411 0.761 1.00 57.91 176 GLU A N 1
ATOM 1349 C CA . GLU A 1 176 ? -0.830 -20.710 0.499 1.00 57.91 176 GLU A CA 1
ATOM 1350 C C . GLU A 1 176 ? 0.064 -20.674 -0.753 1.00 57.91 176 GLU A C 1
ATOM 1352 O O . GLU A 1 176 ? 1.017 -21.446 -0.863 1.00 57.91 176 GLU A O 1
ATOM 1357 N N . GLN A 1 177 ? -0.171 -19.727 -1.666 1.00 54.59 177 GLN A N 1
ATOM 1358 C CA . GLN A 1 177 ? 0.672 -19.491 -2.840 1.00 54.59 177 GLN A CA 1
ATOM 1359 C C . GLN A 1 177 ? 1.829 -18.493 -2.633 1.00 54.59 177 GLN A C 1
ATOM 1361 O O . GLN A 1 177 ? 2.585 -18.250 -3.578 1.00 54.59 177 GLN A O 1
ATOM 1366 N N . TYR A 1 178 ? 2.000 -17.888 -1.448 1.00 57.06 178 TYR A N 1
ATOM 1367 C CA . TYR A 1 178 ? 2.725 -16.618 -1.338 1.00 57.06 178 TYR A CA 1
ATOM 1368 C C . TYR A 1 178 ? 3.618 -16.479 -0.093 1.00 57.06 178 TYR A C 1
ATOM 1370 O O . TYR A 1 178 ? 3.151 -16.285 1.023 1.00 57.06 178 TYR A O 1
ATOM 1378 N N . ASP A 1 179 ? 4.935 -16.420 -0.309 1.00 60.34 179 ASP A N 1
ATOM 1379 C CA . ASP A 1 179 ? 5.944 -16.101 0.717 1.00 60.34 179 ASP A CA 1
ATOM 1380 C C . ASP A 1 179 ? 6.082 -14.573 0.904 1.00 60.34 179 ASP A C 1
ATOM 1382 O O . ASP A 1 179 ? 7.115 -13.966 0.597 1.00 60.34 179 ASP A O 1
ATOM 1386 N N . TYR A 1 180 ? 4.993 -13.906 1.308 1.00 65.75 180 TYR A N 1
ATOM 1387 C CA . TYR A 1 180 ? 5.006 -12.468 1.593 1.00 65.75 180 TYR A CA 1
ATOM 1388 C C . TYR A 1 180 ? 5.035 -12.214 3.105 1.00 65.75 180 TYR A C 1
ATOM 1390 O O . TYR A 1 180 ? 4.136 -12.655 3.815 1.00 65.75 180 TYR A O 1
ATOM 1398 N N . PRO A 1 181 ? 6.014 -11.456 3.635 1.00 73.00 181 PRO A N 1
ATOM 1399 C CA . PRO A 1 181 ? 6.163 -11.252 5.072 1.00 73.00 181 PRO A CA 1
ATOM 1400 C C . PRO A 1 181 ? 5.223 -10.152 5.596 1.00 73.00 181 PRO A C 1
ATOM 1402 O O . PRO A 1 181 ? 5.669 -9.278 6.346 1.00 73.00 181 PRO A O 1
ATOM 1405 N N . ALA A 1 182 ? 3.953 -10.141 5.189 1.00 77.25 182 ALA A N 1
ATOM 1406 C CA . ALA A 1 182 ? 2.946 -9.216 5.701 1.00 77.25 182 ALA A CA 1
ATOM 1407 C C . ALA A 1 182 ? 1.596 -9.903 5.917 1.00 77.25 182 ALA A C 1
ATOM 1409 O O . ALA A 1 182 ? 1.228 -10.803 5.173 1.00 77.25 182 ALA A O 1
ATOM 1410 N N . GLU A 1 183 ? 0.866 -9.426 6.916 1.00 85.81 183 GLU A N 1
ATOM 1411 C CA . GLU A 1 183 ? -0.498 -9.843 7.232 1.00 85.81 183 GLU A CA 1
ATOM 1412 C C . GLU A 1 183 ? -1.433 -8.641 7.086 1.00 85.81 183 GLU A C 1
ATOM 1414 O O . GLU A 1 183 ? -1.012 -7.481 7.190 1.00 85.81 183 GLU A O 1
ATOM 1419 N N . ALA A 1 184 ? -2.711 -8.924 6.855 1.00 87.81 184 ALA A N 1
ATOM 1420 C CA . ALA A 1 184 ? -3.769 -7.930 6.850 1.00 87.81 184 ALA A CA 1
ATOM 1421 C C . ALA A 1 184 ? -4.823 -8.295 7.896 1.00 87.81 184 ALA A C 1
ATOM 1423 O O . ALA A 1 184 ? -5.127 -9.465 8.128 1.00 87.81 184 ALA A O 1
ATOM 1424 N N . TRP A 1 185 ? -5.374 -7.269 8.531 1.00 89.38 185 TRP A N 1
ATOM 1425 C CA . TRP A 1 185 ? -6.339 -7.411 9.609 1.00 89.38 185 TRP A CA 1
ATOM 1426 C C . TRP A 1 185 ? -7.463 -6.402 9.425 1.00 89.38 185 TRP A C 1
ATOM 1428 O O . TRP A 1 185 ? -7.209 -5.256 9.059 1.00 89.38 185 TRP A O 1
ATOM 1438 N N . PHE A 1 186 ? -8.693 -6.788 9.741 1.00 90.50 186 PHE A N 1
ATOM 1439 C CA . PHE A 1 186 ? -9.786 -5.841 9.902 1.00 90.50 186 PHE A CA 1
ATOM 1440 C C . PHE A 1 186 ? -9.767 -5.245 11.307 1.00 90.50 186 PHE A C 1
ATOM 1442 O O . PHE A 1 186 ? -9.673 -5.959 12.304 1.00 90.50 186 PHE A O 1
ATOM 1449 N N . LEU A 1 187 ? -9.899 -3.926 11.379 1.00 87.44 187 LEU A N 1
ATOM 1450 C CA . LEU A 1 187 ? -10.124 -3.172 12.602 1.00 87.44 187 LEU A CA 1
ATOM 1451 C C . LEU A 1 187 ? -11.590 -2.759 12.664 1.00 87.44 187 LEU A C 1
ATOM 1453 O O . LEU A 1 187 ? -12.068 -2.001 11.813 1.00 87.44 187 LEU A O 1
ATOM 1457 N N . VAL A 1 188 ? -12.283 -3.234 13.695 1.00 89.88 188 VAL A N 1
ATOM 1458 C CA . VAL A 1 188 ? -13.688 -2.905 13.963 1.00 89.88 188 VAL A CA 1
ATOM 1459 C C . VAL A 1 188 ? -13.876 -2.493 15.422 1.00 89.88 188 VAL A C 1
ATOM 1461 O O . VAL A 1 188 ? -13.186 -3.018 16.301 1.00 89.88 188 VAL A O 1
ATOM 1464 N N . PRO A 1 189 ? -14.796 -1.565 15.735 1.00 87.38 189 PRO A N 1
ATOM 1465 C CA . PRO A 1 189 ? -15.132 -1.269 17.124 1.00 87.38 189 PRO A CA 1
ATOM 1466 C C . PRO A 1 189 ? -15.660 -2.526 17.826 1.00 87.38 189 PRO A C 1
ATOM 1468 O O . PRO A 1 189 ? -16.445 -3.280 17.250 1.00 87.38 189 PRO A O 1
ATOM 1471 N N . THR A 1 190 ? -15.245 -2.761 19.073 1.00 83.56 190 THR A N 1
ATOM 1472 C CA . THR A 1 190 ? -15.648 -3.975 19.813 1.00 83.56 190 THR A CA 1
ATOM 1473 C C . THR A 1 190 ? -17.167 -4.052 20.026 1.00 83.56 190 THR A C 1
ATOM 1475 O O . THR A 1 190 ? -17.730 -5.146 20.043 1.00 83.56 190 THR A O 1
ATOM 1478 N N . ASP A 1 191 ? -17.841 -2.901 20.076 1.00 74.56 191 ASP A N 1
ATOM 1479 C CA . ASP A 1 191 ? -19.293 -2.785 20.257 1.00 74.56 191 ASP A CA 1
ATOM 1480 C C . ASP A 1 191 ? -20.115 -3.285 19.050 1.00 74.56 191 ASP A C 1
ATOM 1482 O O . ASP A 1 191 ? -21.317 -3.518 19.177 1.00 74.56 191 ASP A O 1
ATOM 1486 N N . HIS A 1 192 ? -19.479 -3.505 17.891 1.00 58.41 192 HIS A N 1
ATOM 1487 C CA . HIS A 1 192 ? -20.122 -3.990 16.664 1.00 58.41 192 HIS A CA 1
ATOM 1488 C C . HIS A 1 192 ? -20.061 -5.517 16.469 1.00 58.41 192 HIS A C 1
ATOM 1490 O O . HIS A 1 192 ? -20.469 -6.005 15.420 1.00 58.41 192 HIS A O 1
ATOM 1496 N N . ARG A 1 193 ? -19.606 -6.304 17.458 1.00 54.38 193 ARG A N 1
ATOM 1497 C CA . ARG A 1 193 ? -19.618 -7.787 17.399 1.00 54.38 193 ARG A CA 1
ATOM 1498 C C . ARG A 1 193 ? -21.001 -8.418 17.678 1.00 54.38 193 ARG A C 1
ATOM 1500 O O . ARG A 1 193 ? -21.075 -9.409 18.404 1.00 54.38 193 ARG A O 1
ATOM 1507 N N . ARG A 1 194 ? -22.091 -7.843 17.167 1.00 43.62 194 ARG A N 1
ATOM 1508 C CA . ARG A 1 194 ? -23.439 -8.429 17.279 1.00 43.62 194 ARG A CA 1
ATOM 1509 C C . ARG A 1 194 ? -23.945 -8.919 15.939 1.00 43.62 194 ARG A C 1
ATOM 1511 O O . ARG A 1 194 ? -23.783 -8.162 14.961 1.00 43.62 194 ARG A O 1
#

pLDDT: mean 76.07, std 15.69, range [34.22, 95.88]

Secondary structure (DSSP, 8-state):
-HHHHHH--S-GGGTTTTHHHHHHHHHHHHHHHHH-TTS-THHHHHHHHHHHHHHHHHHIIIIIHHHH--S--HHHHHHHHHHSTT--GGGEEEES---HHHHHHHTS--EEE-STT-----SSPPBPHHHHHHHHHH-SSPEEEEEETT-TTS--HHHHHHHTTEEEEE-----TT---SEEEEEEEEGGG--

Radius of gyration: 23.07 Å; chains: 1; bounding box: 52×35×72 Å

Sequence (194 aa):
MVAFASLSSGNGRYITSMWPGVALLGAIGLTHALNHWRTSWLLPATYAAILILAIGQTWWYAAGRVNIGSRTTSRLFLQQVLDVEGTSPTRIASFGFWNGGLDSYAGAHVHAVLRDGVGFDSPIPPLTPEQLAQRVRNDTKPWVLLTRISHRNLASPADVFSRLGIAVLPMELDTEQYDYPAEAWFLVPTDHRR